Protein AF-A0A955RMW2-F1 (afdb_monomer)

Sequence (219 aa):
SDFTVVAESHKEGVNVAMGDVDADGEDEVLVGMGGNGPQVMAYESYGERMDFNTFAYESDFRGGVRVAAGDLDSTHAGDEIVTIPGRRVWLGRPGIYKYVDVNLSEQHLYAYEGGRVAFDFPISSGTAKYPTPPGDYVIQSKNPLQNYRWEYGPEHPDNYDIKDVPWNMQFNGPYFLHGAFWHNNFGTPMSHGCINISIPNAQHIYEWVGVGDKVFIHY

Structure (mmCIF, N/CA/C/O backbone):
data_AF-A0A955RMW2-F1
#
_entry.id   AF-A0A955RMW2-F1
#
loop_
_atom_site.group_PDB
_atom_site.id
_atom_site.type_symbol
_atom_site.label_atom_id
_atom_site.label_alt_id
_atom_site.label_comp_id
_atom_site.label_asym_id
_atom_site.label_entity_id
_atom_site.label_seq_id
_atom_site.pdbx_PDB_ins_code
_atom_site.Cartn_x
_atom_site.Cartn_y
_atom_site.Car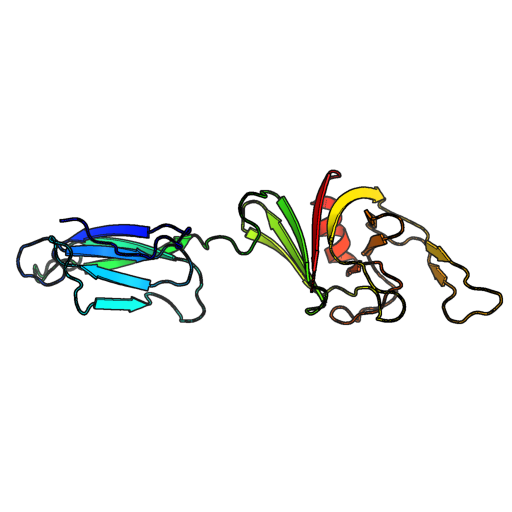tn_z
_atom_site.occupancy
_atom_site.B_iso_or_equiv
_atom_site.auth_seq_id
_atom_site.auth_comp_id
_atom_site.auth_asym_id
_atom_site.auth_atom_id
_atom_site.pdbx_PDB_model_num
ATOM 1 N N . SER A 1 1 ? -12.602 10.667 40.399 1.00 56.47 1 SER A N 1
ATOM 2 C CA . SER A 1 1 ? -11.354 9.930 40.129 1.00 56.47 1 SER A CA 1
ATOM 3 C C . SER A 1 1 ? -11.239 9.799 38.629 1.00 56.47 1 SER A C 1
ATOM 5 O O . SER A 1 1 ? -12.269 9.650 37.986 1.00 56.47 1 SER A O 1
ATOM 7 N N . ASP A 1 2 ? -10.027 9.874 38.090 1.00 64.12 2 ASP A N 1
ATOM 8 C CA . ASP A 1 2 ? -9.780 9.644 36.665 1.00 64.12 2 ASP A CA 1
ATOM 9 C C . ASP A 1 2 ? -9.196 8.235 36.517 1.00 64.12 2 ASP A C 1
ATOM 11 O O . ASP A 1 2 ? -8.338 7.847 37.315 1.00 64.12 2 ASP A O 1
ATOM 15 N N . PHE A 1 3 ? -9.657 7.466 35.529 1.00 73.69 3 PHE A N 1
ATOM 16 C CA . PHE A 1 3 ? -9.104 6.148 35.216 1.00 73.69 3 PHE A CA 1
ATOM 17 C C . PHE A 1 3 ? -8.772 6.040 33.729 1.00 73.69 3 PHE A C 1
ATOM 19 O O . PHE A 1 3 ? -9.422 6.641 32.873 1.00 73.69 3 PHE A O 1
ATOM 26 N N . THR A 1 4 ? -7.724 5.277 33.427 1.00 77.06 4 THR A N 1
ATOM 27 C CA . THR A 1 4 ? -7.193 5.128 32.071 1.00 77.06 4 THR A CA 1
ATOM 28 C C . THR A 1 4 ? -7.512 3.734 31.554 1.00 77.06 4 THR A C 1
ATOM 30 O O . THR A 1 4 ? -6.991 2.746 32.067 1.00 77.06 4 THR A O 1
ATOM 33 N N . VAL A 1 5 ? -8.344 3.656 30.516 1.00 79.62 5 VAL A N 1
ATOM 34 C CA . VAL A 1 5 ? -8.749 2.379 29.901 1.00 79.62 5 VAL A CA 1
ATOM 35 C C . VAL A 1 5 ? -7.723 1.870 28.884 1.00 79.62 5 VAL A C 1
ATOM 37 O O . VAL A 1 5 ? -7.490 0.669 28.774 1.00 79.62 5 VAL A O 1
ATOM 40 N N . VAL A 1 6 ? -7.069 2.778 28.155 1.00 81.25 6 VAL A N 1
ATOM 41 C CA . VAL A 1 6 ? -6.086 2.454 27.111 1.00 81.25 6 VAL A CA 1
ATOM 42 C C . VAL A 1 6 ? -4.806 3.256 27.298 1.00 81.25 6 VAL A C 1
ATOM 44 O O . VAL A 1 6 ? -4.840 4.387 27.775 1.00 81.25 6 VAL A O 1
ATOM 47 N N . ALA A 1 7 ? -3.668 2.686 26.899 1.00 75.75 7 ALA A N 1
ATOM 48 C CA . ALA A 1 7 ? -2.386 3.383 26.960 1.00 75.75 7 ALA A CA 1
ATOM 49 C C . ALA A 1 7 ? -2.420 4.697 26.155 1.00 75.75 7 ALA A C 1
ATOM 51 O O . ALA A 1 7 ? -3.026 4.757 25.088 1.00 75.75 7 ALA A O 1
ATOM 52 N N . GLU A 1 8 ? -1.690 5.726 26.598 1.00 74.62 8 GLU A N 1
ATOM 53 C CA . GLU A 1 8 ? -1.586 7.019 25.886 1.00 74.62 8 GLU A CA 1
ATOM 54 C C . GLU A 1 8 ? -1.038 6.885 24.448 1.00 74.62 8 GLU A C 1
ATOM 56 O O . GLU A 1 8 ? -1.248 7.737 23.572 1.00 74.62 8 GLU A O 1
ATOM 61 N N . SER A 1 9 ? -0.311 5.796 24.190 1.00 72.62 9 SER A N 1
ATOM 62 C CA . SER A 1 9 ? 0.190 5.431 22.870 1.00 72.62 9 SER A CA 1
ATOM 63 C C . SER A 1 9 ? -0.904 4.941 21.918 1.00 72.62 9 SER A C 1
ATOM 65 O O . SER A 1 9 ? -0.675 4.976 20.710 1.00 72.62 9 SER A O 1
ATOM 67 N N . HIS A 1 10 ? -2.083 4.541 22.407 1.00 76.06 10 HIS A N 1
ATOM 68 C CA . HIS A 1 10 ? -3.192 4.062 21.579 1.00 76.06 10 HIS A CA 1
ATOM 69 C C . HIS A 1 10 ? -3.791 5.204 20.752 1.00 76.06 10 HIS A C 1
ATOM 71 O O . HIS A 1 10 ? -4.227 6.219 21.295 1.00 76.06 10 HIS A O 1
ATOM 77 N N . LYS A 1 11 ? -3.797 5.066 19.419 1.00 75.88 11 LYS A N 1
ATOM 78 C CA . LYS A 1 11 ? -4.224 6.134 18.484 1.00 75.88 11 LYS A CA 1
ATOM 79 C C . LYS A 1 11 ? -5.518 5.838 17.738 1.00 75.88 11 LYS A C 1
ATOM 81 O O . LYS A 1 11 ? -6.027 6.701 17.029 1.00 75.88 11 LYS A O 1
ATOM 86 N N . GLU A 1 12 ? -6.054 4.638 17.892 1.00 76.50 12 GLU A N 1
ATOM 87 C CA . GLU A 1 12 ? -7.183 4.148 17.098 1.00 76.50 12 GLU A CA 1
ATOM 88 C C . GLU A 1 12 ? -8.544 4.426 17.760 1.00 76.50 12 GLU A C 1
ATOM 90 O O . GLU A 1 12 ? -9.595 4.154 17.177 1.00 76.50 12 GLU A O 1
ATOM 95 N N . GLY A 1 13 ? -8.514 5.041 18.946 1.00 85.31 13 GLY A N 1
ATOM 96 C CA . GLY A 1 13 ? -9.686 5.425 19.721 1.00 85.31 13 GLY A CA 1
ATOM 97 C C . GLY A 1 13 ? -10.366 4.243 20.408 1.00 85.31 13 GLY A C 1
ATOM 98 O O . GLY A 1 13 ? -9.885 3.109 20.381 1.00 85.31 13 GLY A O 1
ATOM 99 N N . VAL A 1 14 ? -11.500 4.539 21.035 1.00 91.19 14 VAL A N 1
ATOM 100 C CA . VAL A 1 14 ? -12.386 3.564 21.676 1.00 91.19 14 VAL A CA 1
ATOM 101 C C . VAL A 1 14 ? -13.835 3.898 21.341 1.00 91.19 14 VAL A C 1
ATOM 103 O O . VAL A 1 14 ? -14.163 5.040 21.005 1.00 91.19 14 VAL A O 1
ATOM 106 N N . ASN A 1 15 ? -14.704 2.902 21.426 1.00 93.88 15 ASN A N 1
ATOM 107 C CA . ASN A 1 15 ? -16.144 3.087 21.453 1.00 93.88 15 ASN A CA 1
ATOM 108 C C . ASN A 1 15 ? -16.658 2.721 22.847 1.00 93.88 15 ASN A C 1
ATOM 110 O O . ASN A 1 15 ? -16.225 1.719 23.404 1.00 93.88 15 ASN A O 1
ATOM 114 N N . VAL A 1 16 ? -17.536 3.553 23.404 1.00 94.25 16 VAL A N 1
ATOM 115 C CA . VAL A 1 16 ? -18.025 3.416 24.778 1.00 94.25 16 VAL A CA 1
ATOM 116 C C . VAL A 1 16 ? -19.545 3.315 24.765 1.00 94.25 16 VAL A C 1
ATOM 118 O O . VAL A 1 16 ? -20.193 4.038 24.002 1.00 94.25 16 VAL A O 1
ATOM 121 N N . ALA A 1 17 ? -20.081 2.436 25.603 1.00 96.00 17 ALA A N 1
ATOM 122 C CA . ALA A 1 17 ? -21.496 2.325 25.938 1.00 96.00 17 ALA A CA 1
ATOM 123 C C . ALA A 1 17 ? -21.643 2.151 27.456 1.00 96.00 17 ALA A C 1
ATOM 125 O O . ALA A 1 17 ? -20.649 1.899 28.137 1.00 96.00 17 ALA A O 1
ATOM 126 N N . MET A 1 18 ? -22.861 2.312 27.966 1.00 94.69 18 MET A N 1
ATOM 127 C CA . MET A 1 18 ? -23.188 2.048 29.366 1.00 94.69 18 MET A CA 1
ATOM 128 C C . MET A 1 18 ? -24.452 1.199 29.456 1.00 94.69 18 MET A C 1
ATOM 130 O O . MET A 1 18 ? -25.290 1.318 28.55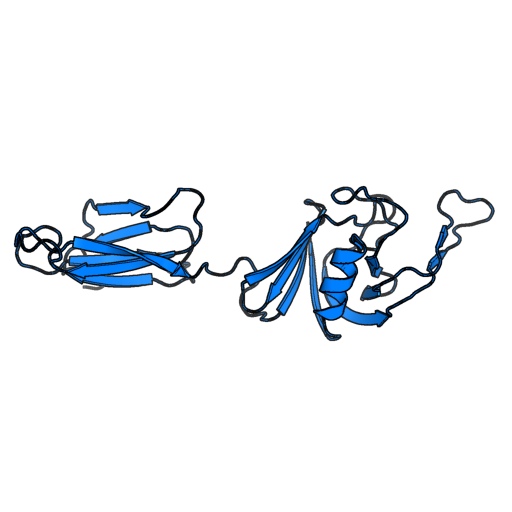7 1.00 94.69 18 MET A O 1
ATOM 134 N N . GLY A 1 19 ? -24.545 0.377 30.497 1.00 93.69 19 GLY A N 1
ATOM 135 C CA . GLY A 1 19 ? -25.715 -0.429 30.850 1.00 93.69 19 GLY A CA 1
ATOM 136 C C . GLY A 1 19 ? -25.397 -1.374 32.008 1.00 93.69 19 GLY A C 1
ATOM 137 O O . GLY A 1 19 ? -24.224 -1.676 32.223 1.00 93.69 19 GLY A O 1
ATOM 138 N N . ASP A 1 20 ? -26.431 -1.809 32.717 1.00 93.56 20 ASP A N 1
ATOM 139 C CA . ASP A 1 20 ? -26.367 -2.712 33.879 1.00 93.56 20 ASP A CA 1
ATOM 140 C C . ASP A 1 20 ? -26.154 -4.159 33.410 1.00 93.56 20 ASP A C 1
ATOM 142 O O . ASP A 1 20 ? -27.106 -4.914 33.231 1.00 93.56 20 ASP A O 1
ATOM 146 N N . VAL A 1 21 ? -24.919 -4.541 33.094 1.00 92.31 21 VAL A N 1
ATOM 147 C CA . VAL A 1 21 ? -24.580 -5.842 32.489 1.00 92.31 21 VAL A CA 1
ATOM 148 C C . VAL A 1 21 ? -24.344 -6.951 33.513 1.00 92.31 21 VAL A C 1
ATOM 150 O O . VAL A 1 21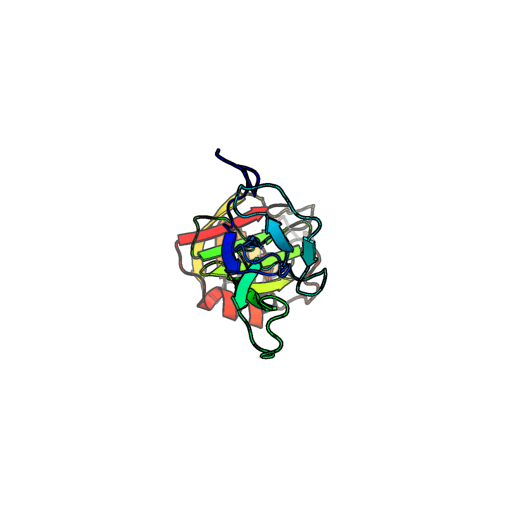 ? -24.217 -8.115 33.113 1.00 92.31 21 VAL A O 1
ATOM 153 N N . ASP A 1 22 ? -24.258 -6.626 34.805 1.00 90.94 22 ASP A N 1
ATOM 154 C CA . ASP A 1 22 ? -24.132 -7.613 35.884 1.00 90.94 22 ASP A CA 1
ATOM 155 C C . ASP A 1 22 ? -25.354 -7.717 36.822 1.00 90.94 22 ASP A C 1
ATOM 157 O O . ASP A 1 22 ? -25.397 -8.619 37.671 1.00 90.94 22 ASP A O 1
ATOM 161 N N . ALA A 1 23 ? -26.393 -6.918 36.555 1.00 90.94 23 ALA A N 1
ATOM 162 C CA . ALA A 1 23 ? -27.696 -6.916 37.217 1.00 90.94 23 ALA A CA 1
ATOM 163 C C . ALA A 1 23 ? -27.654 -6.476 38.688 1.00 90.94 23 ALA A C 1
ATOM 165 O O . ALA A 1 23 ? -28.458 -6.957 39.507 1.00 90.94 23 ALA A O 1
ATOM 166 N N . ASP A 1 24 ? -26.726 -5.588 39.043 1.00 91.19 24 ASP A N 1
ATOM 167 C CA . ASP A 1 24 ? -26.639 -5.001 40.380 1.00 91.19 24 ASP A CA 1
ATOM 168 C C . ASP A 1 24 ? -27.499 -3.728 40.548 1.00 91.19 24 ASP A C 1
ATOM 170 O O . ASP A 1 24 ? -27.798 -3.321 41.682 1.00 91.19 24 ASP A O 1
ATOM 174 N N . GLY A 1 25 ? -28.010 -3.190 39.435 1.00 90.81 25 GLY A N 1
ATOM 175 C CA . GLY A 1 25 ? -28.869 -2.010 39.374 1.00 90.81 25 GLY A CA 1
ATOM 176 C C . GLY A 1 25 ? -28.137 -0.691 39.107 1.00 90.81 25 GLY A C 1
ATOM 177 O O . GLY A 1 25 ? -28.794 0.358 39.126 1.00 90.81 25 GLY A O 1
ATOM 178 N N . GLU A 1 26 ? -26.827 -0.719 38.876 1.00 92.56 26 GLU A N 1
ATOM 179 C CA . GLU A 1 26 ? -26.007 0.403 38.417 1.00 92.56 26 GLU A CA 1
ATOM 180 C C . GLU A 1 26 ? -25.526 0.159 36.968 1.00 92.56 26 GLU A C 1
ATOM 182 O O . GLU A 1 26 ? -25.544 -0.956 36.475 1.00 92.56 26 GLU A O 1
ATOM 187 N N . ASP A 1 27 ? -25.160 1.220 36.236 1.00 93.69 27 ASP A N 1
ATOM 188 C CA . ASP A 1 27 ? -24.663 1.078 34.856 1.00 93.69 27 ASP A CA 1
ATOM 189 C C . ASP A 1 27 ? -23.134 0.864 34.828 1.00 93.69 27 ASP A C 1
ATOM 191 O O . ASP A 1 27 ? -22.368 1.720 35.299 1.00 93.69 27 ASP A O 1
ATOM 195 N N . GLU A 1 28 ? -22.667 -0.158 34.110 1.00 94.50 28 GLU A N 1
ATOM 196 C CA . GLU A 1 28 ? -21.244 -0.381 33.834 1.00 94.50 28 GLU A CA 1
ATOM 197 C C . GLU A 1 28 ? -20.787 0.393 32.599 1.00 94.50 28 GLU A C 1
ATOM 199 O O . GLU A 1 28 ? -21.538 0.660 31.661 1.00 94.50 28 GLU A O 1
ATOM 204 N N . VAL A 1 29 ? -19.491 0.691 32.529 1.00 95.12 29 VAL A N 1
ATOM 205 C CA . VAL A 1 29 ? -18.851 1.267 31.346 1.00 95.12 29 VAL A CA 1
ATOM 206 C C . VAL A 1 29 ? -18.271 0.158 30.473 1.00 95.12 29 VAL A C 1
ATOM 208 O O . VAL A 1 29 ? -17.242 -0.448 30.783 1.00 95.12 29 VAL A O 1
ATOM 211 N N . LEU A 1 30 ? -18.873 -0.037 29.304 1.00 95.81 30 LEU A N 1
ATOM 212 C CA . LEU A 1 30 ? -18.372 -0.938 28.272 1.00 95.81 30 LEU A CA 1
ATOM 213 C C . LEU A 1 30 ? -17.429 -0.205 27.330 1.00 95.81 30 LEU A C 1
ATOM 215 O O . LEU A 1 30 ? -17.758 0.857 26.798 1.00 95.81 30 LEU A O 1
ATOM 219 N N . VAL A 1 31 ? -16.281 -0.812 27.042 1.00 95.06 31 VAL A N 1
ATOM 220 C CA . VAL A 1 31 ? -15.279 -0.251 26.136 1.00 95.06 31 VAL A CA 1
ATOM 221 C C . VAL A 1 31 ? -14.919 -1.245 25.044 1.00 95.06 31 VAL A C 1
ATOM 223 O O . VAL A 1 31 ? -14.284 -2.270 25.286 1.00 95.06 31 VAL A O 1
ATOM 226 N N . GLY A 1 32 ? -15.288 -0.899 23.814 1.00 94.31 32 GLY A N 1
ATOM 227 C CA . GLY A 1 32 ? -14.820 -1.545 22.597 1.00 94.31 32 GLY A CA 1
ATOM 228 C C . GLY A 1 32 ? -13.562 -0.869 22.056 1.00 94.31 32 GLY A C 1
ATOM 229 O O . GLY A 1 32 ? -13.542 0.344 21.819 1.00 94.31 32 GLY A O 1
ATOM 230 N N . MET A 1 33 ? -12.504 -1.645 21.831 1.00 91.19 33 MET A N 1
ATOM 231 C CA . MET A 1 33 ? -11.256 -1.132 21.266 1.00 91.19 33 MET A CA 1
ATOM 232 C C . MET A 1 33 ? -11.449 -0.694 19.812 1.00 91.19 33 MET A C 1
ATOM 234 O O . MET A 1 33 ? -12.026 -1.416 19.000 1.00 91.19 33 MET A O 1
ATOM 238 N N . GLY A 1 34 ? -10.953 0.491 19.453 1.00 85.62 34 GLY A N 1
ATOM 239 C CA . GLY A 1 34 ? -10.746 0.865 18.056 1.00 85.62 34 GLY A CA 1
ATOM 240 C C . GLY A 1 34 ? -9.447 0.241 17.553 1.00 85.62 34 GLY A C 1
ATOM 241 O O . GLY A 1 34 ? -8.423 0.465 18.179 1.00 85.62 34 GLY A O 1
ATOM 242 N N . GLY A 1 35 ? -9.504 -0.519 16.452 1.00 79.12 35 GLY A N 1
ATOM 243 C CA . GLY A 1 35 ? -8.366 -1.227 15.843 1.00 79.12 35 GLY A CA 1
ATOM 244 C C . GLY A 1 35 ? -7.652 -2.221 16.774 1.00 79.12 35 GLY A C 1
ATOM 245 O O . GLY A 1 35 ? -8.168 -2.552 17.835 1.00 79.12 35 GLY A O 1
ATOM 246 N N . ASN A 1 36 ? -6.523 -2.785 16.325 1.00 74.75 36 ASN A N 1
ATOM 247 C CA . ASN A 1 36 ? -5.728 -3.809 17.031 1.00 74.75 36 ASN A CA 1
ATOM 248 C C . ASN A 1 36 ? -6.489 -5.052 17.549 1.00 74.75 36 ASN A C 1
ATOM 250 O O . ASN A 1 36 ? -5.943 -5.838 18.322 1.00 74.75 36 ASN A O 1
ATOM 254 N N . GLY A 1 37 ? -7.706 -5.286 17.061 1.00 83.44 37 GLY A N 1
ATOM 255 C CA . GLY A 1 37 ? -8.519 -6.451 17.382 1.00 83.44 37 GLY A CA 1
ATOM 256 C C . GLY A 1 37 ? -9.840 -6.104 18.078 1.00 83.44 37 GLY A C 1
ATOM 257 O O . GLY A 1 37 ? -10.040 -4.992 18.568 1.00 83.44 37 GLY A O 1
ATOM 258 N N . PRO A 1 38 ? -10.777 -7.061 18.122 1.00 92.88 38 PRO A N 1
ATOM 259 C CA . PRO A 1 38 ? -12.154 -6.815 18.538 1.00 92.88 38 PRO A CA 1
ATOM 260 C C . PRO A 1 38 ? -12.345 -6.951 20.050 1.00 92.88 38 PRO A C 1
ATOM 262 O O . PRO A 1 38 ? -13.245 -7.656 20.504 1.00 92.88 38 PRO A O 1
ATOM 265 N N . GLN A 1 39 ? -11.463 -6.332 20.829 1.00 93.50 39 GLN A N 1
ATOM 266 C CA . GLN A 1 39 ? -11.470 -6.475 22.280 1.00 93.50 39 GLN A CA 1
ATOM 267 C C . GLN A 1 39 ? -12.572 -5.620 22.920 1.00 93.50 39 GLN A C 1
ATOM 269 O O . GLN A 1 39 ? -12.683 -4.427 22.628 1.00 93.50 39 GLN A O 1
ATOM 274 N N . VAL A 1 40 ? -13.342 -6.232 23.816 1.00 95.12 40 VAL A N 1
ATOM 275 C CA . VAL A 1 40 ? -14.349 -5.590 24.666 1.00 95.12 40 VAL A CA 1
ATOM 276 C C . VAL A 1 40 ? -13.958 -5.782 26.127 1.00 95.12 40 VAL A C 1
ATOM 278 O O . VAL A 1 40 ? -13.618 -6.892 26.539 1.00 95.12 40 VAL A O 1
ATOM 281 N N . MET A 1 41 ? -14.008 -4.702 26.898 1.00 94.88 41 MET A N 1
ATOM 282 C CA . MET A 1 41 ? -13.768 -4.686 28.342 1.00 94.88 41 MET A CA 1
ATOM 283 C C . MET A 1 41 ? -14.939 -4.011 29.056 1.00 94.88 41 MET A 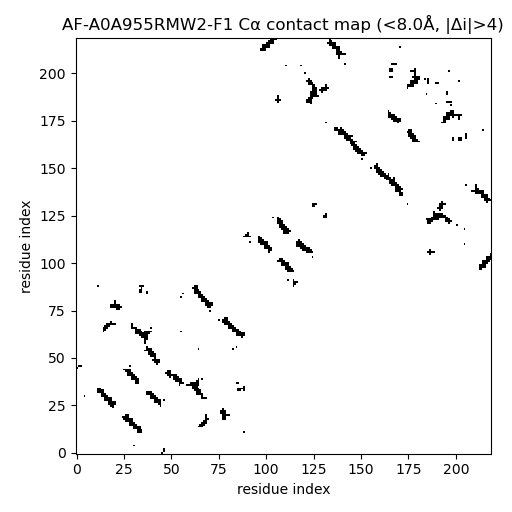C 1
ATOM 285 O O . MET A 1 41 ? -15.563 -3.129 28.466 1.00 94.88 41 MET A O 1
ATOM 289 N N . ALA A 1 42 ? -15.197 -4.388 30.308 1.00 94.69 42 ALA A N 1
ATOM 290 C CA . ALA A 1 42 ? -16.168 -3.714 31.170 1.00 94.69 42 ALA A CA 1
ATOM 291 C C . ALA A 1 42 ? -15.505 -3.171 32.445 1.00 94.69 42 ALA A C 1
ATOM 293 O O . ALA A 1 42 ? -14.479 -3.688 32.912 1.00 94.69 42 ALA A O 1
ATOM 294 N N . TYR A 1 43 ? -16.079 -2.094 32.962 1.00 94.25 43 TYR A N 1
ATOM 295 C CA . TYR A 1 43 ? -15.647 -1.393 34.159 1.00 94.25 43 TYR A CA 1
ATOM 296 C C . TYR A 1 43 ? -16.875 -0.996 34.967 1.00 94.25 43 TYR A C 1
ATOM 298 O O . TYR A 1 43 ? -17.875 -0.591 34.385 1.00 94.25 43 TYR A O 1
ATOM 306 N N . GLU A 1 44 ? -16.736 -1.000 36.283 1.00 92.75 44 GLU A N 1
ATOM 307 C CA . GLU A 1 44 ? -17.701 -0.407 37.201 1.00 92.75 44 GLU A CA 1
ATOM 308 C C . GLU A 1 44 ? -17.922 1.076 36.879 1.00 92.75 44 GLU A C 1
ATOM 310 O O . GLU A 1 44 ? -17.019 1.761 36.369 1.00 92.75 44 GLU A O 1
ATOM 315 N N . SER A 1 45 ? -19.072 1.621 37.277 1.00 87.19 45 SER A N 1
ATOM 316 C CA . SER A 1 45 ? -19.415 3.045 37.108 1.00 87.19 45 SER A CA 1
ATOM 317 C C . SER A 1 45 ? -18.356 4.011 37.677 1.00 87.19 45 SER A C 1
ATOM 319 O O . SER A 1 45 ? -18.151 5.120 37.171 1.00 87.19 45 SER A O 1
ATOM 321 N N . TYR A 1 46 ? -17.618 3.582 38.707 1.00 85.88 46 TYR A N 1
ATOM 322 C CA . TYR A 1 46 ? -16.531 4.329 39.353 1.00 85.88 46 TYR A CA 1
ATOM 323 C C . TYR A 1 46 ? -15.123 4.023 38.801 1.00 85.88 46 TYR A C 1
ATOM 325 O O . TYR A 1 46 ? -14.132 4.574 39.301 1.00 85.88 46 TYR A O 1
ATOM 333 N N . GLY A 1 47 ? -15.023 3.205 37.749 1.00 85.12 47 GLY A N 1
ATOM 334 C CA . GLY A 1 47 ? -13.802 2.959 36.976 1.00 85.12 47 GLY A CA 1
ATOM 335 C C . GLY A 1 47 ? -12.942 1.785 37.444 1.00 85.12 47 GLY A C 1
ATOM 336 O O . GLY A 1 47 ? -11.811 1.635 36.970 1.00 85.12 47 GLY A O 1
ATOM 337 N N . GLU A 1 48 ? -13.433 0.959 38.371 1.00 90.06 48 GLU A N 1
ATOM 338 C CA . GLU A 1 48 ? -12.789 -0.317 38.691 1.00 90.06 48 GLU A CA 1
ATOM 339 C C . GLU A 1 48 ? -12.982 -1.296 37.529 1.00 90.06 48 GLU A C 1
ATOM 341 O O . GLU A 1 48 ? -14.027 -1.335 36.893 1.00 90.06 48 GLU A O 1
ATOM 346 N N . ARG A 1 49 ? -11.940 -2.053 37.185 1.00 89.69 49 ARG A N 1
ATOM 347 C CA . ARG A 1 49 ? -12.003 -2.984 36.058 1.00 89.69 49 ARG A CA 1
ATOM 348 C C . ARG A 1 49 ? -12.677 -4.281 36.493 1.00 89.69 49 ARG A C 1
ATOM 350 O O . ARG A 1 49 ? -12.167 -4.940 37.395 1.00 89.69 49 ARG A O 1
ATOM 357 N N . MET A 1 50 ? -13.713 -4.688 35.769 1.00 92.00 50 MET A N 1
ATOM 358 C CA . MET A 1 50 ? -14.382 -5.971 35.981 1.00 92.00 50 MET A CA 1
ATOM 359 C C . MET A 1 50 ? -13.584 -7.132 35.376 1.00 92.00 50 MET A C 1
ATOM 361 O O . MET A 1 50 ? -12.747 -6.947 34.482 1.00 92.00 50 MET A O 1
ATOM 365 N N . ASP A 1 51 ? -13.905 -8.360 35.786 1.00 91.88 51 ASP A N 1
ATOM 366 C CA . ASP A 1 51 ? -13.407 -9.587 35.145 1.00 91.88 51 ASP A CA 1
ATOM 367 C C . ASP A 1 51 ? -14.175 -9.913 33.847 1.00 91.88 51 ASP A C 1
ATOM 369 O O . ASP A 1 51 ? -14.637 -11.026 33.609 1.00 91.88 51 ASP A O 1
ATOM 373 N N . PHE A 1 52 ? -14.330 -8.903 32.990 1.00 89.62 52 PHE A N 1
ATOM 374 C CA . PHE A 1 52 ? -14.922 -9.025 31.665 1.00 89.62 52 PHE A CA 1
ATOM 375 C C . PHE A 1 52 ? -13.940 -8.482 30.630 1.00 89.62 52 PHE A C 1
ATOM 377 O O . PHE A 1 52 ? -13.698 -7.276 30.515 1.00 89.62 52 PHE A O 1
ATOM 384 N N . ASN A 1 53 ? -13.323 -9.394 29.884 1.00 90.69 53 ASN A N 1
ATOM 385 C CA . ASN A 1 53 ? -12.362 -9.070 28.841 1.00 90.69 53 ASN A CA 1
ATOM 386 C C . ASN A 1 53 ? -12.407 -10.143 27.754 1.00 90.69 53 ASN A C 1
ATOM 388 O O . ASN A 1 53 ? -11.893 -11.246 27.939 1.00 90.69 53 ASN A O 1
ATOM 392 N N . THR A 1 54 ? -13.021 -9.817 26.622 1.00 92.56 54 THR A N 1
ATOM 393 C CA . THR A 1 54 ? -13.273 -10.783 25.551 1.00 92.56 54 THR A CA 1
ATOM 394 C C . THR A 1 54 ? -12.933 -10.219 24.180 1.00 92.56 54 THR A C 1
ATOM 396 O O . THR A 1 54 ? -12.841 -9.007 23.988 1.00 92.56 54 THR A O 1
ATOM 399 N N . PHE A 1 55 ? -12.762 -11.112 23.211 1.00 92.25 55 PHE A N 1
ATOM 400 C CA . PHE A 1 55 ? -12.650 -10.772 21.800 1.00 92.25 55 PHE A CA 1
ATOM 401 C C . PHE A 1 55 ? -13.946 -11.171 21.098 1.00 92.25 55 PHE A C 1
ATOM 403 O O . PHE A 1 55 ? -14.294 -12.347 21.054 1.00 92.25 55 PHE A O 1
ATOM 410 N N . ALA A 1 56 ? -14.665 -10.188 20.553 1.00 92.38 56 ALA A N 1
ATOM 411 C CA . ALA A 1 56 ? -15.997 -10.399 19.984 1.00 92.38 56 ALA A CA 1
ATOM 412 C C . ALA A 1 56 ? -15.992 -11.170 18.649 1.00 92.38 56 ALA A C 1
ATOM 414 O O . ALA A 1 56 ? -17.012 -11.736 18.262 1.00 92.38 56 ALA A O 1
ATOM 415 N N . TYR A 1 57 ? -14.860 -11.181 17.938 1.00 87.81 57 TYR A N 1
ATOM 416 C CA . TYR A 1 57 ? -14.696 -11.842 16.638 1.00 87.81 57 TYR A CA 1
ATOM 417 C C . TYR A 1 57 ? -13.410 -12.671 16.597 1.00 87.81 57 TYR A C 1
ATOM 419 O O . TYR A 1 57 ? -12.622 -12.666 17.544 1.00 87.81 57 TYR A O 1
ATOM 427 N N . GLU A 1 58 ? -13.202 -13.357 15.472 1.00 82.50 58 GLU A N 1
ATOM 428 C CA . GLU A 1 58 ? -12.055 -14.229 15.220 1.00 82.50 58 GLU A CA 1
ATOM 429 C C . GLU A 1 58 ? -10.706 -13.581 15.557 1.00 82.50 58 GLU A C 1
ATOM 431 O O . GLU A 1 58 ? -10.484 -12.384 15.360 1.00 82.50 58 GLU A O 1
ATOM 436 N N . SER A 1 59 ? -9.771 -14.405 16.030 1.00 75.62 59 SER A N 1
ATOM 437 C CA . SER A 1 59 ? -8.452 -13.955 16.501 1.00 75.62 59 SER A CA 1
ATOM 438 C C . SER A 1 59 ? -7.565 -13.330 15.419 1.00 75.62 59 SER A C 1
ATOM 440 O O . SER A 1 59 ? -6.557 -12.700 15.744 1.00 75.62 59 SER A O 1
ATOM 442 N N . ASP A 1 60 ? -7.907 -13.479 14.139 1.00 74.00 60 ASP A N 1
ATOM 443 C CA . ASP A 1 60 ? -7.248 -12.842 12.995 1.00 74.00 60 ASP A CA 1
ATOM 444 C C . ASP A 1 60 ? -7.925 -11.524 12.566 1.00 74.00 60 ASP A C 1
ATOM 446 O O . ASP A 1 60 ? -7.368 -10.768 11.763 1.00 74.00 60 ASP A O 1
ATOM 450 N N . PHE A 1 61 ? -9.074 -11.173 13.150 1.00 75.81 61 PHE A N 1
ATOM 451 C CA . PHE A 1 61 ? -9.707 -9.882 12.938 1.00 75.81 61 PHE A CA 1
ATOM 452 C C . PHE A 1 61 ? -8.864 -8.775 13.590 1.00 75.81 61 PHE A C 1
ATOM 454 O O . PHE A 1 61 ? -8.501 -8.828 14.763 1.00 75.81 61 PHE A O 1
ATOM 461 N N . ARG A 1 62 ? -8.507 -7.757 12.800 1.00 74.12 62 ARG A N 1
ATOM 462 C CA . ARG A 1 62 ? -7.661 -6.619 13.225 1.00 74.12 62 ARG A CA 1
ATOM 463 C C . ARG A 1 62 ? -8.418 -5.293 13.295 1.00 74.12 62 ARG A C 1
ATOM 465 O O . ARG A 1 62 ? -7.836 -4.264 13.617 1.00 74.12 62 ARG A O 1
ATOM 472 N N . GLY A 1 63 ? -9.704 -5.294 12.940 1.00 81.44 63 GLY A N 1
ATOM 473 C CA . GLY A 1 63 ? -10.554 -4.128 13.156 1.00 81.44 63 GLY A CA 1
ATOM 474 C C . GLY A 1 63 ? -10.848 -3.933 14.639 1.00 81.44 63 GLY A C 1
ATOM 475 O O . GLY A 1 63 ? -10.595 -4.823 15.444 1.00 81.44 63 GLY A O 1
ATOM 476 N N . GLY A 1 64 ? -11.400 -2.770 14.978 1.00 89.00 64 GLY A N 1
ATOM 477 C CA . GLY A 1 64 ? -11.947 -2.557 16.315 1.00 89.00 64 GLY A CA 1
ATOM 478 C C . GLY A 1 64 ? -13.318 -3.200 16.493 1.00 89.00 64 GLY A C 1
ATOM 479 O O . GLY A 1 64 ? -13.847 -3.837 15.585 1.00 89.00 64 GLY A O 1
ATOM 480 N N . VAL A 1 65 ? -13.954 -2.935 17.621 1.00 93.12 65 VAL A N 1
ATOM 481 C CA . VAL A 1 65 ? -15.331 -3.332 17.921 1.00 93.12 65 VAL A CA 1
ATOM 482 C C . VAL A 1 65 ? -16.106 -2.121 18.428 1.00 93.12 65 VAL A C 1
ATOM 484 O O . VAL A 1 65 ? -15.562 -1.259 19.119 1.00 93.12 65 VAL A O 1
ATOM 487 N N . ARG A 1 66 ? -17.370 -2.011 18.021 1.00 94.19 66 ARG A N 1
ATOM 488 C CA . ARG A 1 66 ? -18.318 -1.070 18.618 1.00 94.19 66 ARG A CA 1
ATOM 489 C C . ARG A 1 66 ? -19.282 -1.849 19.491 1.00 94.19 66 ARG A C 1
ATOM 491 O O . ARG A 1 66 ? -19.689 -2.944 19.110 1.00 94.19 66 ARG A O 1
ATOM 498 N N . VAL A 1 67 ? -19.623 -1.260 20.620 1.00 95.88 67 VAL A N 1
ATOM 499 C CA . VAL A 1 67 ? -20.414 -1.842 21.693 1.00 95.88 67 VAL A CA 1
ATOM 500 C C . VAL A 1 67 ? -21.667 -1.001 21.922 1.00 95.88 67 VAL A C 1
ATOM 502 O O . VAL A 1 67 ? -21.654 0.219 21.742 1.00 95.88 67 VAL A O 1
ATOM 505 N N . ALA A 1 68 ? -22.747 -1.668 22.294 1.00 96.19 68 ALA A N 1
ATOM 506 C CA . ALA A 1 68 ? -23.962 -1.092 22.851 1.00 96.19 68 ALA A CA 1
ATOM 507 C C . ALA A 1 68 ? -24.475 -2.045 23.938 1.00 96.19 68 ALA A C 1
ATOM 509 O O . ALA A 1 68 ? -24.210 -3.243 23.846 1.00 96.19 68 ALA A O 1
ATOM 510 N N . ALA A 1 69 ? -25.190 -1.518 24.926 1.00 94.62 69 ALA A N 1
ATOM 511 C CA . ALA A 1 69 ? -25.875 -2.304 25.945 1.00 94.62 69 ALA A CA 1
ATOM 512 C C . ALA A 1 69 ? -27.377 -2.013 25.899 1.00 94.62 69 ALA A C 1
ATOM 514 O O . ALA A 1 69 ? -27.780 -0.916 25.488 1.00 94.62 69 ALA A O 1
ATOM 515 N N . GLY A 1 70 ? -28.181 -2.999 26.273 1.00 91.88 70 GLY A N 1
ATOM 516 C CA . GLY A 1 70 ? -29.599 -2.825 26.561 1.00 91.88 70 GLY A CA 1
ATOM 517 C C . GLY A 1 70 ? -30.315 -4.160 26.715 1.00 91.88 70 GLY A C 1
ATOM 518 O O . GLY A 1 70 ? -29.882 -5.155 26.142 1.00 91.88 70 GLY A O 1
ATOM 519 N N . ASP A 1 71 ? -31.431 -4.148 27.435 1.00 90.19 71 ASP A N 1
ATOM 520 C CA . ASP A 1 71 ? -32.351 -5.282 27.543 1.00 90.19 71 ASP A CA 1
ATOM 521 C C . ASP A 1 71 ? -33.003 -5.616 26.183 1.00 90.19 71 ASP A C 1
ATOM 523 O O . ASP A 1 71 ? -33.795 -4.849 25.613 1.00 90.19 71 ASP A O 1
ATOM 527 N N . LEU A 1 72 ? -32.648 -6.778 25.643 1.00 87.94 72 LEU A N 1
ATOM 528 C CA . LEU A 1 72 ? -33.113 -7.332 24.373 1.00 87.94 72 LEU A CA 1
ATOM 529 C C . LEU A 1 72 ? -33.908 -8.624 24.543 1.00 87.94 72 LEU A C 1
ATOM 531 O O . LEU A 1 72 ? -34.572 -9.046 23.585 1.00 87.94 72 LEU A O 1
ATOM 535 N N . ASP A 1 73 ? -33.852 -9.258 25.712 1.00 83.62 73 ASP A N 1
ATOM 536 C CA . ASP A 1 73 ? -34.513 -10.535 25.972 1.00 83.62 73 ASP A CA 1
ATOM 537 C C . ASP A 1 73 ? -35.679 -10.441 26.977 1.00 83.62 73 ASP A C 1
ATOM 539 O O . ASP A 1 73 ? -36.423 -11.413 27.158 1.00 83.62 73 ASP A O 1
ATOM 543 N N . SER A 1 74 ? -35.938 -9.246 27.525 1.00 76.75 74 SER A N 1
ATOM 544 C CA . SER A 1 74 ? -37.004 -8.894 28.476 1.00 76.75 74 SER A CA 1
ATOM 545 C C . SER A 1 74 ? -36.957 -9.653 29.807 1.00 76.75 74 SER A C 1
ATOM 547 O O . SER A 1 74 ? -37.940 -9.652 30.563 1.00 76.75 74 SER A O 1
ATOM 549 N N . THR A 1 75 ? -35.837 -10.308 30.122 1.00 73.75 75 THR A N 1
ATOM 550 C CA . THR A 1 75 ? -35.681 -11.081 31.359 1.00 73.75 75 THR A CA 1
ATOM 551 C C . THR A 1 75 ? -35.424 -10.199 32.583 1.00 73.75 75 THR A C 1
ATOM 553 O O . THR A 1 75 ? -35.606 -10.688 33.701 1.00 73.75 75 THR A O 1
ATOM 556 N N . HIS A 1 76 ? -35.093 -8.910 32.392 1.00 66.00 76 HIS A N 1
ATOM 557 C CA . HIS A 1 76 ? -34.683 -7.968 33.449 1.00 66.00 76 HIS A CA 1
ATOM 558 C C . HIS A 1 76 ? -33.522 -8.509 34.312 1.00 66.00 76 HIS A C 1
ATOM 560 O O . HIS A 1 76 ? -33.440 -8.202 35.501 1.00 66.00 76 HIS A O 1
ATOM 566 N N . ALA A 1 77 ? -32.662 -9.359 33.740 1.00 76.75 77 ALA A N 1
ATOM 567 C CA . ALA A 1 77 ? -31.529 -9.991 34.419 1.00 76.75 77 ALA A CA 1
ATOM 568 C C . ALA A 1 77 ? -30.186 -9.324 34.062 1.00 76.75 77 ALA A C 1
ATOM 570 O O . ALA A 1 77 ? -29.155 -9.994 34.089 1.00 76.75 77 ALA A O 1
ATOM 571 N N . GL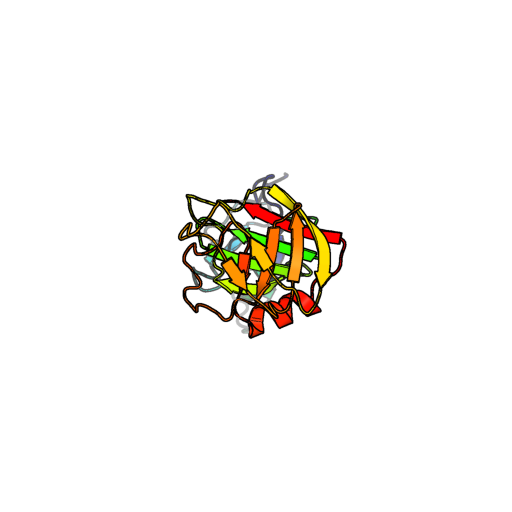Y A 1 78 ? -30.232 -8.030 33.733 1.00 83.81 78 GLY A N 1
ATOM 572 C CA . GLY A 1 78 ? -29.129 -7.237 33.193 1.00 83.81 78 GLY A CA 1
ATOM 573 C C . GLY A 1 78 ? -29.305 -6.933 31.699 1.00 83.81 78 GLY A C 1
ATOM 574 O O . GLY A 1 78 ? -30.111 -7.560 31.015 1.00 83.81 78 GLY A O 1
ATOM 575 N N . ASP A 1 79 ? -28.568 -5.944 31.210 1.00 90.50 79 ASP A N 1
ATOM 576 C CA . ASP A 1 79 ? -28.497 -5.513 29.821 1.00 90.50 79 ASP A CA 1
ATOM 577 C C . ASP A 1 79 ? -27.565 -6.426 29.002 1.00 90.50 79 ASP A C 1
ATOM 579 O O . ASP A 1 79 ? -26.443 -6.750 29.406 1.00 90.50 79 ASP A O 1
ATOM 583 N N . GLU A 1 80 ? -27.962 -6.782 27.775 1.00 91.88 80 GLU A N 1
ATOM 584 C CA . GLU A 1 80 ? -27.085 -7.525 26.871 1.00 91.88 80 GLU A CA 1
ATOM 585 C C . GLU A 1 80 ? -26.093 -6.623 26.137 1.00 91.88 80 GLU A C 1
ATOM 587 O O . GLU A 1 80 ? -26.427 -5.566 25.597 1.00 91.88 80 GLU A O 1
ATOM 592 N N . ILE A 1 81 ? -24.866 -7.124 25.977 1.00 93.81 81 ILE A N 1
ATOM 593 C CA . ILE A 1 81 ? -23.840 -6.469 25.166 1.00 93.81 81 ILE A CA 1
ATOM 594 C C . ILE A 1 81 ? -24.007 -6.849 23.693 1.00 93.81 81 ILE A C 1
ATOM 596 O O . ILE A 1 81 ? -23.738 -7.979 23.274 1.00 93.81 81 ILE A O 1
ATOM 600 N N . VAL A 1 82 ? -24.345 -5.866 22.864 1.00 94.44 82 VAL A N 1
ATOM 601 C CA . VAL A 1 82 ? -24.348 -5.990 21.404 1.00 94.44 82 VAL A CA 1
ATOM 602 C C . VAL A 1 82 ? -23.030 -5.485 20.843 1.00 94.44 82 VAL A C 1
ATOM 604 O O . VAL A 1 82 ? -22.604 -4.361 21.111 1.00 94.44 82 VAL A O 1
ATOM 607 N N . THR A 1 83 ? -22.406 -6.291 19.984 1.00 94.56 83 THR A N 1
ATOM 608 C CA . THR A 1 83 ? -21.186 -5.899 19.278 1.00 94.56 83 THR A CA 1
ATOM 609 C C . THR A 1 83 ? -21.417 -5.812 17.776 1.00 94.56 83 THR 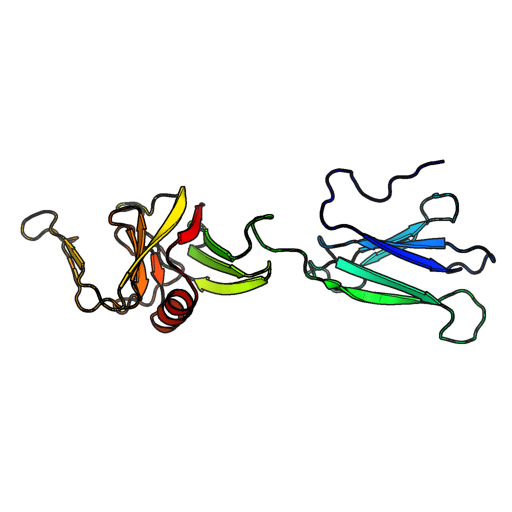A C 1
ATOM 611 O O . THR A 1 83 ? -22.048 -6.680 17.169 1.00 94.56 83 THR A O 1
ATOM 614 N N . ILE A 1 84 ? -20.856 -4.779 17.149 1.00 91.38 84 ILE A N 1
ATOM 615 C CA . ILE A 1 84 ? -20.688 -4.729 15.692 1.00 91.38 84 ILE A CA 1
ATOM 616 C C . ILE A 1 84 ? -19.212 -4.506 15.345 1.00 91.38 84 ILE A C 1
ATOM 618 O O . ILE A 1 84 ? -18.508 -3.783 16.064 1.00 91.38 84 ILE A O 1
ATOM 622 N N . PRO A 1 85 ? -18.716 -5.081 14.234 1.00 87.00 85 PRO A N 1
ATOM 623 C CA . PRO A 1 85 ? -17.336 -4.887 13.827 1.00 87.00 85 PRO A CA 1
ATOM 624 C C . PRO A 1 85 ? -17.071 -3.401 13.590 1.00 87.00 85 PRO A C 1
ATOM 626 O O . PRO A 1 85 ? -17.721 -2.729 12.785 1.00 87.00 85 PRO A O 1
ATOM 629 N N . GLY A 1 86 ? -16.098 -2.879 14.327 1.00 78.94 86 GLY A N 1
ATOM 630 C CA . GLY A 1 86 ? -15.591 -1.532 14.169 1.00 78.94 86 GLY A CA 1
ATOM 631 C C . GLY A 1 86 ? -14.823 -1.390 12.860 1.00 78.94 86 GLY A C 1
ATOM 632 O O . GLY A 1 86 ? -14.382 -2.356 12.233 1.00 78.94 86 GLY A O 1
ATOM 633 N N . ARG A 1 87 ? -14.655 -0.138 12.423 1.00 63.22 87 ARG A N 1
ATOM 634 C CA . ARG A 1 87 ? -13.913 0.178 11.199 1.00 63.22 87 ARG A CA 1
ATOM 635 C C . ARG A 1 87 ? -12.514 -0.444 11.301 1.00 63.22 87 ARG A C 1
ATOM 637 O O . ARG A 1 87 ? -11.835 -0.235 12.299 1.00 63.22 87 ARG A O 1
ATOM 644 N N . ARG A 1 88 ? -12.073 -1.170 10.265 1.00 57.12 88 ARG A N 1
ATOM 645 C CA . ARG A 1 88 ? -10.652 -1.509 10.082 1.00 57.12 88 ARG A CA 1
ATOM 646 C C . ARG A 1 88 ? -9.849 -0.207 10.139 1.00 57.12 88 ARG A C 1
ATOM 648 O O . ARG A 1 88 ? -10.045 0.659 9.283 1.00 57.12 88 ARG A O 1
ATOM 655 N N . VAL A 1 89 ? -9.032 -0.037 11.173 1.00 50.81 89 VAL A N 1
ATOM 656 C CA . VAL A 1 89 ? -8.215 1.163 11.357 1.00 50.81 89 VAL A CA 1
ATOM 657 C C . VAL A 1 89 ? -6.892 0.903 10.636 1.00 50.81 89 VAL A C 1
ATOM 659 O O . VAL A 1 89 ? -6.130 0.031 11.018 1.00 50.81 89 VAL A O 1
ATOM 662 N N . TRP A 1 90 ? -6.761 1.557 9.479 1.00 47.19 90 TRP A N 1
ATOM 663 C CA . TRP A 1 90 ? -5.576 1.788 8.648 1.00 47.19 90 TRP A CA 1
ATOM 664 C C . TRP A 1 90 ? -4.417 0.787 8.769 1.00 47.19 90 TRP A C 1
ATOM 666 O O . TRP A 1 90 ? -3.467 1.001 9.514 1.00 47.19 90 TRP A O 1
ATOM 676 N N . LEU A 1 91 ? -4.401 -0.208 7.880 1.00 49.06 91 LEU A N 1
ATOM 677 C CA . LEU A 1 91 ? -3.117 -0.640 7.328 1.00 49.06 91 LEU A CA 1
ATOM 678 C C . LEU A 1 91 ? -2.532 0.593 6.615 1.00 49.06 91 LEU A C 1
ATOM 680 O O . LEU A 1 91 ? -3.227 1.177 5.779 1.00 49.06 91 LEU A O 1
ATOM 684 N N . GLY A 1 92 ? -1.338 1.059 7.001 1.00 60.84 92 GLY A N 1
ATOM 685 C CA . GLY A 1 92 ? -0.659 2.135 6.281 1.00 60.84 92 GLY A CA 1
ATOM 686 C C . GLY A 1 92 ? -0.015 3.271 7.084 1.00 60.84 92 GLY A C 1
ATOM 687 O O . GLY A 1 92 ? 0.188 3.177 8.289 1.00 60.84 92 GLY A O 1
ATOM 688 N N . ARG A 1 93 ? 0.323 4.364 6.382 1.00 71.50 93 ARG A N 1
ATOM 689 C CA . ARG A 1 93 ? 0.999 5.569 6.891 1.00 71.50 93 ARG A CA 1
ATOM 690 C C . ARG A 1 93 ? -0.034 6.640 7.273 1.00 71.50 93 ARG A C 1
ATOM 692 O O . ARG A 1 93 ? -0.627 7.253 6.378 1.00 71.50 93 ARG A O 1
ATOM 699 N N . PRO A 1 94 ? -0.261 6.898 8.576 1.00 63.34 94 PRO A N 1
ATOM 700 C CA . PRO A 1 94 ? -1.203 7.919 9.022 1.00 63.34 94 PRO A CA 1
ATOM 701 C C . PRO A 1 94 ? -0.837 9.295 8.454 1.00 63.34 94 PRO A C 1
ATOM 703 O O . PRO A 1 94 ? 0.324 9.697 8.479 1.00 63.34 94 PRO A O 1
ATOM 706 N N . GLY A 1 95 ? -1.829 10.027 7.943 1.00 70.38 95 GLY A N 1
ATOM 707 C CA . GLY A 1 95 ? -1.633 11.372 7.389 1.00 70.38 95 GLY A CA 1
ATOM 708 C C . GLY A 1 95 ? -1.367 11.431 5.882 1.00 70.38 95 GLY A C 1
ATOM 709 O O . GLY A 1 95 ? -1.282 12.530 5.338 1.00 70.38 95 GLY A O 1
ATOM 710 N N . ILE A 1 96 ? -1.304 10.290 5.186 1.00 80.62 96 ILE A N 1
ATOM 711 C CA . ILE A 1 96 ? -1.222 10.249 3.721 1.00 80.62 96 ILE A CA 1
ATOM 712 C C . ILE A 1 96 ? -2.483 9.591 3.171 1.00 80.62 96 ILE A C 1
ATOM 714 O O . ILE A 1 96 ? -2.748 8.417 3.413 1.00 80.62 96 ILE A O 1
ATOM 718 N N . TYR A 1 97 ? -3.284 10.368 2.438 1.00 83.19 97 TYR A N 1
ATOM 719 C CA . TYR A 1 97 ? -4.567 9.892 1.922 1.00 83.19 97 TYR A CA 1
ATOM 720 C C . TYR A 1 97 ? -4.403 8.840 0.823 1.00 83.19 97 TYR A C 1
ATOM 722 O O . TYR A 1 97 ? -5.180 7.892 0.787 1.00 83.19 97 TYR A O 1
ATOM 730 N N . LYS A 1 98 ? -3.410 9.009 -0.058 1.00 91.88 98 LYS A N 1
ATOM 731 C CA . LYS A 1 98 ? -3.203 8.177 -1.243 1.00 91.88 98 LYS A CA 1
ATOM 732 C C . LYS A 1 98 ? -1.717 7.954 -1.509 1.00 91.88 98 LYS A C 1
ATOM 734 O O . LYS A 1 98 ? -0.979 8.934 -1.616 1.00 91.88 98 LYS A O 1
ATOM 739 N N . TYR A 1 99 ? -1.276 6.700 -1.581 1.00 95.81 99 TYR A N 1
ATOM 740 C CA . TYR A 1 99 ? 0.125 6.361 -1.854 1.00 95.81 99 TYR A CA 1
ATOM 741 C C . TYR A 1 99 ? 0.319 4.893 -2.250 1.00 95.81 99 TYR A C 1
ATOM 743 O O . TYR A 1 99 ? -0.547 4.048 -2.025 1.00 95.81 99 TYR A O 1
ATOM 751 N N . VAL A 1 100 ? 1.488 4.603 -2.813 1.00 98.00 100 VAL A N 1
ATOM 752 C CA . VAL A 1 100 ? 1.996 3.260 -3.103 1.00 98.00 100 VAL A CA 1
ATOM 753 C C . VAL A 1 100 ? 3.066 2.903 -2.077 1.00 98.00 100 VAL A C 1
ATOM 755 O O . VAL A 1 100 ? 3.898 3.739 -1.731 1.00 98.00 100 VAL A O 1
ATOM 758 N N . ASP A 1 101 ? 3.049 1.671 -1.600 1.00 96.69 101 ASP A N 1
ATOM 759 C CA . ASP A 1 101 ? 3.982 1.113 -0.631 1.00 96.69 101 ASP A CA 1
ATOM 760 C C . ASP A 1 101 ? 4.542 -0.196 -1.190 1.00 96.69 101 ASP A C 1
ATOM 762 O O . ASP A 1 101 ? 3.793 -1.069 -1.631 1.00 96.69 101 ASP A O 1
ATOM 766 N N . VAL A 1 102 ? 5.863 -0.289 -1.268 1.00 97.94 102 VAL A N 1
ATOM 767 C CA . VAL A 1 102 ? 6.580 -1.405 -1.877 1.00 97.94 102 VAL A CA 1
ATOM 768 C C . VAL A 1 102 ? 7.517 -1.994 -0.842 1.00 97.94 102 VAL A C 1
ATOM 770 O O . VAL A 1 102 ? 8.489 -1.351 -0.433 1.00 97.94 102 VAL A O 1
ATOM 773 N N . ASN A 1 103 ? 7.258 -3.249 -0.494 1.00 95.75 103 ASN A N 1
ATOM 774 C CA . ASN A 1 103 ? 8.105 -4.035 0.380 1.00 95.75 103 ASN A CA 1
ATOM 775 C C . ASN A 1 103 ? 9.015 -4.940 -0.467 1.00 95.75 103 ASN A C 1
ATOM 777 O O . ASN A 1 103 ? 8.563 -5.865 -1.148 1.00 95.75 103 ASN A O 1
ATOM 781 N N . LEU A 1 104 ? 10.317 -4.659 -0.430 1.00 95.62 104 LEU A N 1
ATOM 782 C CA . LEU A 1 104 ? 11.349 -5.381 -1.167 1.00 95.62 104 LEU A CA 1
ATOM 783 C C . LEU A 1 104 ? 11.673 -6.746 -0.546 1.00 95.62 104 LEU A C 1
ATOM 785 O O . LEU A 1 104 ? 12.091 -7.644 -1.274 1.00 95.62 104 LEU A O 1
ATOM 789 N N . SER A 1 105 ? 11.471 -6.939 0.758 1.00 93.00 105 SER A N 1
ATOM 790 C CA . SER A 1 105 ? 11.659 -8.252 1.392 1.00 93.00 105 SER A CA 1
ATOM 791 C C . SER A 1 105 ? 10.531 -9.210 1.023 1.00 93.00 105 SER A C 1
ATOM 793 O O . SER A 1 105 ? 10.778 -10.375 0.721 1.00 93.00 105 SER A O 1
ATOM 795 N N . GLU A 1 106 ? 9.298 -8.704 0.996 1.00 92.94 106 GLU A N 1
ATOM 796 C CA . GLU A 1 106 ? 8.099 -9.472 0.636 1.00 92.94 106 GLU A CA 1
ATOM 797 C C . GLU A 1 106 ? 7.883 -9.570 -0.879 1.00 92.94 106 GLU A C 1
ATOM 799 O O . GLU A 1 106 ? 7.063 -10.367 -1.330 1.00 92.94 106 GLU A O 1
ATOM 804 N N . GLN A 1 107 ? 8.609 -8.770 -1.670 1.00 98.38 107 GLN A N 1
ATOM 805 C CA . GLN A 1 107 ? 8.386 -8.615 -3.110 1.00 98.38 107 GLN A CA 1
ATOM 806 C C . GLN A 1 107 ? 6.922 -8.293 -3.417 1.00 98.38 107 GLN A C 1
ATOM 808 O O . GLN A 1 107 ? 6.277 -8.922 -4.262 1.00 98.38 107 GLN A O 1
ATOM 813 N N . HIS A 1 108 ? 6.397 -7.294 -2.713 1.00 97.75 108 HIS A N 1
ATOM 814 C CA . HIS A 1 108 ? 4.975 -7.006 -2.704 1.00 97.75 108 HIS A CA 1
ATOM 815 C C . HIS A 1 108 ? 4.681 -5.510 -2.774 1.00 97.75 108 HIS A C 1
ATOM 817 O O . HIS A 1 108 ? 5.450 -4.688 -2.269 1.00 97.75 108 HIS A O 1
ATOM 823 N N . LEU A 1 109 ? 3.570 -5.162 -3.419 1.00 97.81 109 LEU A N 1
ATOM 824 C CA . LEU A 1 109 ? 3.077 -3.796 -3.518 1.00 97.81 109 LEU A CA 1
ATOM 825 C C . LEU A 1 109 ? 1.694 -3.706 -2.884 1.00 97.81 109 LEU A C 1
ATOM 827 O O . LEU A 1 109 ? 0.778 -4.439 -3.257 1.00 97.81 109 LEU A O 1
ATOM 831 N N . TYR A 1 110 ? 1.539 -2.729 -1.996 1.00 95.25 110 TYR A N 1
ATOM 832 C CA . TYR A 1 110 ? 0.260 -2.294 -1.458 1.00 95.25 110 TYR A CA 1
ATOM 833 C C . TYR A 1 110 ? -0.000 -0.844 -1.874 1.00 95.25 110 TYR A C 1
ATOM 835 O O . TYR A 1 110 ? 0.818 0.044 -1.652 1.00 95.25 110 TYR A O 1
ATOM 843 N N . ALA A 1 111 ? -1.154 -0.573 -2.469 1.00 94.12 111 ALA A N 1
ATOM 844 C CA . ALA A 1 111 ? -1.603 0.781 -2.768 1.00 94.12 111 ALA A CA 1
ATOM 845 C C . ALA A 1 111 ? -2.732 1.155 -1.814 1.00 94.12 111 ALA A C 1
ATOM 847 O O . ALA A 1 111 ? -3.685 0.394 -1.659 1.00 94.12 111 ALA A O 1
ATOM 848 N N . TYR A 1 112 ? -2.648 2.328 -1.196 1.00 88.62 112 TYR A N 1
ATOM 849 C CA . TYR A 1 112 ? -3.592 2.783 -0.182 1.00 88.62 112 TYR A CA 1
ATOM 850 C C . TYR A 1 112 ? -4.364 4.015 -0.653 1.00 88.62 112 TYR A C 1
ATOM 852 O O . TYR A 1 112 ? -3.761 4.962 -1.154 1.00 88.62 112 TYR A O 1
ATOM 860 N N . GLU A 1 113 ? -5.682 4.032 -0.433 1.00 85.94 113 GLU A N 1
ATOM 861 C CA . GLU A 1 113 ? -6.546 5.215 -0.568 1.00 85.94 113 GLU A CA 1
ATOM 862 C C . GLU A 1 113 ? -7.493 5.319 0.627 1.00 85.94 113 GLU A C 1
ATOM 864 O O . GLU A 1 113 ? -8.213 4.369 0.948 1.00 85.94 113 GLU A O 1
ATOM 869 N N . GLY A 1 114 ? -7.504 6.454 1.327 1.00 77.81 114 GLY A N 1
ATOM 870 C CA . GLY A 1 114 ? -8.393 6.651 2.475 1.00 77.81 114 GLY A CA 1
ATOM 871 C C . GLY A 1 114 ? -8.251 5.567 3.556 1.00 77.81 114 GLY A C 1
ATOM 872 O O . GLY A 1 114 ? -9.200 5.325 4.313 1.00 77.81 114 GLY A O 1
ATOM 873 N N . GLY A 1 115 ? -7.084 4.912 3.605 1.00 69.88 115 GLY A N 1
ATOM 874 C CA . GLY A 1 115 ? -6.712 3.930 4.626 1.00 69.88 115 GLY A CA 1
ATOM 875 C C . GLY A 1 115 ? -7.155 2.534 4.386 1.00 69.88 115 GLY A C 1
ATOM 876 O O . GLY A 1 115 ? -7.200 1.712 5.300 1.00 69.88 115 GLY A O 1
ATOM 877 N N . ARG A 1 116 ? -7.539 2.302 3.148 1.00 72.81 116 ARG A N 1
ATOM 878 C CA . ARG A 1 116 ? -7.931 1.018 2.641 1.00 72.81 116 ARG A CA 1
ATOM 879 C C . ARG A 1 116 ? -6.929 0.655 1.572 1.00 72.81 116 ARG A C 1
ATOM 881 O O . ARG A 1 116 ? -6.493 1.514 0.809 1.00 72.81 116 ARG A O 1
ATOM 888 N N . VAL A 1 117 ? -6.591 -0.621 1.538 1.00 81.88 117 VAL A N 1
ATOM 889 C CA . VAL A 1 117 ? -5.834 -1.199 0.440 1.00 81.88 117 VAL A CA 1
ATOM 890 C C . VAL A 1 117 ? -6.725 -1.131 -0.803 1.00 81.88 117 VAL A C 1
ATOM 892 O O . VAL A 1 117 ? -7.796 -1.737 -0.831 1.00 81.88 117 VAL A O 1
ATOM 895 N N . ALA A 1 118 ? -6.318 -0.327 -1.781 1.00 88.00 118 ALA A N 1
ATOM 896 C CA . ALA A 1 118 ? -6.921 -0.241 -3.105 1.00 88.00 118 ALA A CA 1
ATOM 897 C C . ALA A 1 118 ? -6.381 -1.350 -4.017 1.00 88.00 118 ALA A C 1
ATOM 899 O O . ALA A 1 118 ? -7.150 -1.966 -4.752 1.00 88.00 118 ALA A O 1
ATOM 900 N N . PHE A 1 119 ? -5.077 -1.636 -3.921 1.00 90.75 119 PHE A N 1
ATOM 901 C CA . PHE A 1 119 ? -4.428 -2.735 -4.632 1.00 90.75 119 PHE A CA 1
ATOM 902 C C . PHE A 1 119 ? -3.418 -3.459 -3.754 1.00 90.75 119 PHE A C 1
ATOM 904 O O . PHE A 1 119 ? -2.778 -2.851 -2.899 1.00 90.75 119 PHE A O 1
ATOM 911 N N . ASP A 1 120 ? -3.281 -4.749 -4.020 1.00 93.31 120 ASP A N 1
ATOM 912 C CA . ASP A 1 120 ? -2.448 -5.707 -3.308 1.00 93.31 120 ASP A CA 1
ATOM 913 C C . ASP A 1 120 ? -2.018 -6.749 -4.342 1.00 93.31 120 ASP A C 1
ATOM 915 O O . ASP A 1 120 ? -2.877 -7.397 -4.953 1.00 93.31 120 ASP A O 1
ATOM 919 N N . PHE A 1 121 ? -0.721 -6.815 -4.641 1.00 94.56 121 PHE A N 1
ATOM 920 C CA . PHE A 1 121 ? -0.192 -7.833 -5.542 1.00 94.56 121 PHE A CA 1
ATOM 921 C C . PHE A 1 121 ? 1.330 -8.008 -5.441 1.00 94.56 121 PHE A C 1
ATOM 923 O O . PHE A 1 121 ? 2.062 -7.063 -5.119 1.00 94.56 121 PHE A O 1
ATOM 930 N N . PRO A 1 122 ? 1.841 -9.198 -5.818 1.00 97.44 122 PRO A N 1
ATOM 931 C CA . PRO A 1 122 ? 3.273 -9.444 -5.907 1.00 97.44 122 PRO A CA 1
ATOM 932 C C . PRO A 1 122 ? 3.926 -8.640 -7.035 1.00 97.44 122 PRO A C 1
ATOM 934 O O . PRO A 1 122 ? 3.332 -8.400 -8.092 1.00 97.44 122 PRO A O 1
ATOM 937 N N . ILE A 1 123 ? 5.190 -8.285 -6.820 1.00 98.69 123 ILE A N 1
ATOM 938 C CA . ILE A 1 123 ? 6.057 -7.584 -7.772 1.00 98.69 123 ILE A CA 1
ATOM 939 C C . ILE A 1 123 ? 7.383 -8.328 -7.947 1.00 98.69 123 ILE A C 1
ATOM 941 O O . ILE A 1 123 ? 7.681 -9.272 -7.222 1.00 98.69 123 ILE A O 1
ATOM 945 N N . SER A 1 124 ? 8.195 -7.912 -8.915 1.00 98.69 124 SER A N 1
ATOM 946 C CA . SER A 1 124 ? 9.605 -8.311 -8.993 1.00 98.69 124 SER A CA 1
ATOM 947 C C . SER A 1 124 ? 10.485 -7.071 -9.051 1.00 98.69 124 SER A C 1
ATOM 949 O O . SER A 1 124 ? 10.484 -6.351 -10.050 1.00 98.69 124 SER A O 1
ATOM 951 N N . SER A 1 125 ? 11.240 -6.814 -7.988 1.00 98.50 125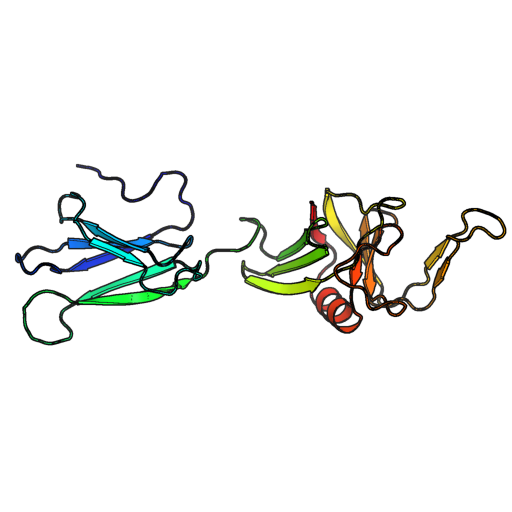 SER A N 1
ATOM 952 C CA . SER A 1 125 ? 12.170 -5.687 -7.916 1.00 98.50 125 SER A CA 1
ATOM 953 C C . SER A 1 125 ? 13.523 -6.014 -8.560 1.00 98.50 125 SER A C 1
ATOM 955 O O . SER A 1 125 ? 13.735 -7.087 -9.139 1.00 98.50 125 SER A O 1
ATOM 957 N N . GLY A 1 126 ? 14.460 -5.077 -8.428 1.00 97.81 126 GLY A N 1
ATOM 958 C CA . GLY A 1 126 ? 15.855 -5.235 -8.807 1.00 97.81 126 GLY A CA 1
ATOM 959 C C . GLY A 1 126 ? 16.541 -6.379 -8.073 1.00 97.81 126 GLY A C 1
ATOM 960 O O . GLY A 1 126 ? 16.336 -6.565 -6.873 1.00 97.81 126 GLY A O 1
ATOM 961 N N . THR A 1 127 ? 17.356 -7.141 -8.798 1.00 97.25 127 THR A N 1
ATOM 962 C CA . THR A 1 127 ? 18.201 -8.199 -8.220 1.00 97.25 127 THR A CA 1
ATOM 963 C C . THR A 1 127 ? 19.289 -7.619 -7.310 1.00 97.25 127 THR A C 1
ATOM 965 O O . THR A 1 127 ? 19.592 -6.433 -7.366 1.00 97.25 127 THR A O 1
ATOM 968 N N . ALA A 1 128 ? 19.972 -8.461 -6.529 1.00 95.56 128 ALA A N 1
ATOM 969 C CA . ALA A 1 128 ? 21.102 -8.017 -5.702 1.00 95.56 128 ALA A CA 1
ATOM 970 C C . ALA A 1 128 ? 22.231 -7.337 -6.509 1.00 95.56 128 ALA A C 1
ATOM 972 O O . ALA A 1 128 ? 22.928 -6.471 -5.987 1.00 95.56 128 ALA A O 1
ATOM 973 N N . LYS A 1 129 ? 22.404 -7.710 -7.786 1.00 94.94 129 LYS A N 1
ATOM 974 C CA . LYS A 1 129 ? 23.381 -7.090 -8.694 1.00 94.94 129 LYS A CA 1
ATOM 975 C C . LYS A 1 129 ? 22.943 -5.697 -9.160 1.00 94.94 129 LYS A C 1
ATOM 977 O O . LYS A 1 129 ? 23.788 -4.840 -9.402 1.00 94.94 129 LYS A O 1
ATOM 982 N N . TYR A 1 130 ? 21.635 -5.477 -9.265 1.00 94.50 130 TYR A N 1
ATOM 983 C CA . TYR A 1 130 ? 21.019 -4.252 -9.770 1.00 94.50 130 TYR A CA 1
ATOM 984 C C . TYR A 1 130 ? 19.841 -3.850 -8.866 1.00 94.50 130 TYR A C 1
ATOM 986 O O . TYR A 1 130 ? 18.682 -3.985 -9.267 1.00 94.50 130 TYR A O 1
ATOM 994 N N . PRO A 1 131 ? 20.117 -3.433 -7.618 1.00 97.06 131 PRO A N 1
ATOM 995 C CA . PRO A 1 131 ? 19.089 -3.312 -6.593 1.00 97.06 131 PRO A CA 1
ATOM 996 C C . PRO A 1 131 ? 18.137 -2.147 -6.863 1.00 97.06 131 PRO A C 1
ATOM 998 O O . PRO A 1 131 ? 18.541 -1.088 -7.346 1.00 97.06 131 PRO A O 1
ATOM 1001 N N . THR A 1 132 ? 16.873 -2.317 -6.474 1.00 98.38 132 THR A N 1
ATOM 1002 C CA . THR A 1 132 ? 15.937 -1.192 -6.359 1.00 98.38 132 THR A CA 1
ATOM 1003 C C . THR A 1 132 ? 16.285 -0.388 -5.103 1.00 98.38 132 THR A C 1
ATOM 1005 O O . THR A 1 132 ? 16.324 -0.968 -4.015 1.00 98.38 132 THR A O 1
ATOM 1008 N N . PRO A 1 133 ? 16.552 0.925 -5.205 1.00 97.75 133 PRO A N 1
ATOM 1009 C CA . PRO A 1 133 ? 16.892 1.726 -4.036 1.00 97.75 133 PRO A CA 1
ATOM 1010 C C . PRO A 1 133 ? 15.651 1.964 -3.151 1.00 97.75 133 PRO A C 1
ATOM 1012 O O . PRO A 1 133 ? 14.621 2.399 -3.675 1.00 97.75 133 PRO A O 1
ATOM 1015 N N . PRO A 1 134 ? 15.725 1.717 -1.827 1.00 97.75 134 PRO A N 1
ATOM 1016 C CA . PRO A 1 134 ? 14.674 2.125 -0.902 1.00 97.75 134 PRO A CA 1
ATOM 1017 C C . PRO A 1 134 ? 14.649 3.651 -0.746 1.00 97.75 134 PRO A C 1
ATOM 1019 O O . PRO A 1 134 ? 15.672 4.326 -0.899 1.00 97.75 134 PRO A O 1
ATOM 1022 N N . GLY A 1 135 ? 13.486 4.191 -0.400 1.00 96.12 135 GLY A N 1
ATOM 1023 C CA . GLY A 1 135 ? 13.302 5.615 -0.163 1.00 96.12 135 GLY A CA 1
ATOM 1024 C C . GLY A 1 135 ? 11.860 6.087 -0.311 1.00 96.12 135 GLY A C 1
ATOM 1025 O O . GLY A 1 135 ? 10.951 5.329 -0.655 1.00 96.12 135 GLY A O 1
ATOM 1026 N N . ASP A 1 136 ? 11.694 7.386 -0.076 1.00 97.06 136 ASP A N 1
ATOM 1027 C CA . ASP A 1 136 ? 10.420 8.088 -0.155 1.00 97.06 136 ASP A CA 1
ATOM 1028 C C . ASP A 1 136 ? 10.388 8.908 -1.448 1.00 97.06 136 ASP A C 1
ATOM 1030 O O . ASP A 1 136 ? 11.044 9.946 -1.578 1.00 97.06 136 ASP A O 1
ATOM 1034 N N . TYR A 1 137 ? 9.616 8.437 -2.417 1.00 98.31 137 TYR A N 1
ATOM 1035 C CA . TYR A 1 137 ? 9.541 8.985 -3.763 1.00 98.31 137 TYR A CA 1
ATOM 1036 C C . TYR A 1 137 ? 8.149 9.537 -4.079 1.00 98.31 137 TYR A C 1
ATOM 1038 O O . TYR A 1 137 ? 7.214 9.505 -3.271 1.00 98.31 137 TYR A O 1
ATOM 1046 N N . VAL A 1 138 ? 8.018 10.068 -5.290 1.00 98.19 138 VAL A N 1
ATOM 1047 C CA . VAL A 1 138 ? 6.743 10.438 -5.904 1.00 98.19 138 VAL A CA 1
ATOM 1048 C C . VAL A 1 138 ? 6.717 9.927 -7.335 1.00 98.19 138 VAL A C 1
ATOM 1050 O O . VAL A 1 138 ? 7.773 9.803 -7.954 1.00 98.19 138 VAL A O 1
ATOM 1053 N N . ILE A 1 139 ? 5.531 9.698 -7.890 1.00 98.56 139 ILE A N 1
ATOM 1054 C CA . ILE A 1 139 ? 5.384 9.489 -9.331 1.00 98.56 139 ILE A CA 1
ATOM 1055 C C . ILE A 1 139 ? 5.794 10.776 -10.053 1.00 98.56 139 ILE A C 1
ATOM 1057 O O . ILE A 1 139 ? 5.134 11.805 -9.933 1.00 98.56 139 ILE A O 1
ATOM 1061 N N . GLN A 1 140 ? 6.902 10.722 -10.785 1.00 98.38 140 GLN A N 1
ATOM 1062 C CA . GLN A 1 140 ? 7.505 11.854 -11.491 1.00 98.38 140 GLN A CA 1
ATOM 1063 C C . GLN A 1 140 ? 6.886 12.047 -12.875 1.00 98.38 140 GLN A C 1
ATOM 1065 O O . GLN A 1 140 ? 6.660 13.171 -13.316 1.00 98.38 140 GLN A O 1
ATOM 1070 N N . SER A 1 141 ? 6.608 10.945 -13.568 1.00 98.38 141 SER A N 1
ATOM 1071 C CA . SER A 1 141 ? 6.028 10.952 -14.906 1.00 98.38 141 SER A CA 1
ATOM 1072 C C . SER A 1 141 ? 5.331 9.626 -15.198 1.00 98.38 141 SER A C 1
ATOM 1074 O O . SER A 1 141 ? 5.556 8.620 -14.518 1.00 98.38 141 SER A O 1
ATOM 1076 N N . LYS A 1 142 ? 4.459 9.634 -16.209 1.00 98.50 142 LYS A N 1
ATOM 1077 C CA . LYS A 1 142 ? 3.700 8.464 -16.649 1.00 98.50 142 LYS A CA 1
ATOM 1078 C C . LYS A 1 142 ? 3.756 8.351 -18.165 1.00 98.50 142 LYS A C 1
ATOM 1080 O O . LYS A 1 142 ? 3.523 9.337 -18.860 1.00 98.50 142 LYS A O 1
ATOM 1085 N N . ASN A 1 143 ? 3.996 7.148 -18.670 1.00 98.06 143 ASN A N 1
ATOM 1086 C CA . ASN A 1 143 ? 4.050 6.870 -20.101 1.00 98.06 143 ASN A CA 1
ATOM 1087 C C . ASN A 1 143 ? 3.415 5.499 -20.402 1.00 98.06 143 ASN A C 1
ATOM 1089 O O . ASN A 1 143 ? 3.908 4.488 -19.894 1.00 98.06 143 ASN A O 1
ATOM 1093 N N . PRO A 1 144 ? 2.329 5.426 -21.194 1.00 97.38 144 PRO A N 1
ATOM 1094 C CA . PRO A 1 144 ? 1.637 4.163 -21.431 1.00 97.38 144 PRO A CA 1
ATOM 1095 C C . PRO A 1 144 ? 2.495 3.131 -22.170 1.00 97.38 144 PRO A C 1
ATOM 1097 O O . PRO A 1 144 ? 2.241 1.949 -21.987 1.00 97.38 144 PRO A O 1
ATOM 1100 N N . LEU A 1 145 ? 3.506 3.547 -22.948 1.00 97.38 145 LEU A N 1
ATOM 1101 C CA . LEU A 1 145 ? 4.403 2.664 -23.706 1.00 97.38 145 LEU A CA 1
ATOM 1102 C C . LEU A 1 145 ? 5.828 3.233 -23.758 1.00 97.38 145 LEU A C 1
ATOM 1104 O O . LEU A 1 145 ? 6.028 4.379 -24.161 1.00 97.38 145 LEU A O 1
ATOM 1108 N N . GLN A 1 146 ? 6.827 2.431 -23.388 1.00 95.94 146 GLN A N 1
ATOM 1109 C CA . GLN A 1 146 ? 8.231 2.843 -23.364 1.00 95.94 146 GLN A CA 1
ATOM 1110 C C . GLN A 1 146 ? 9.164 1.739 -23.865 1.00 95.94 146 GLN A C 1
ATOM 1112 O O . GLN A 1 146 ? 8.962 0.560 -23.594 1.00 95.94 146 GLN A O 1
ATOM 1117 N N . ASN A 1 147 ? 10.222 2.140 -24.569 1.00 95.50 147 ASN A N 1
ATOM 1118 C CA . ASN A 1 147 ? 11.315 1.247 -24.939 1.00 95.50 147 ASN A CA 1
ATOM 1119 C C . ASN A 1 147 ? 12.439 1.371 -23.909 1.00 95.50 147 ASN A C 1
ATOM 1121 O O . ASN A 1 147 ? 12.836 2.483 -23.552 1.00 95.50 147 ASN A O 1
ATOM 1125 N N . TYR A 1 148 ? 12.973 0.236 -23.475 1.00 93.44 148 TYR A N 1
ATOM 1126 C CA . TYR A 1 148 ? 14.097 0.147 -22.554 1.00 93.44 148 TYR A CA 1
ATOM 1127 C C . TYR A 1 148 ? 15.263 -0.531 -23.251 1.00 93.44 148 TYR A C 1
ATOM 1129 O O . TYR A 1 148 ? 15.190 -1.706 -23.597 1.00 93.44 148 TYR A O 1
ATOM 1137 N N . ARG A 1 149 ? 16.359 0.205 -23.426 1.00 92.38 149 ARG A N 1
ATOM 1138 C CA . ARG A 1 149 ? 17.595 -0.329 -23.989 1.00 92.38 149 ARG A CA 1
ATOM 1139 C C . ARG A 1 149 ? 18.777 0.084 -23.134 1.00 92.38 149 ARG A C 1
ATOM 1141 O O . ARG A 1 149 ? 18.910 1.262 -22.803 1.00 92.38 149 ARG A O 1
ATOM 1148 N N . TRP A 1 150 ? 19.643 -0.873 -22.828 1.00 89.81 150 TRP A N 1
ATOM 1149 C CA . TRP A 1 150 ? 20.903 -0.617 -22.149 1.00 89.81 150 TRP A CA 1
ATOM 1150 C C . TRP A 1 150 ? 21.998 -1.577 -22.612 1.00 89.81 150 TRP A C 1
ATOM 1152 O O . TRP A 1 150 ? 21.767 -2.775 -22.783 1.00 89.81 150 TRP A O 1
ATOM 1162 N N . GLU A 1 151 ? 23.205 -1.037 -22.780 1.00 91.88 151 GLU A N 1
ATOM 1163 C CA . GLU A 1 151 ? 24.400 -1.780 -23.174 1.00 91.88 151 GLU A CA 1
ATOM 1164 C C . GLU A 1 151 ? 25.523 -1.547 -22.152 1.00 91.88 151 GLU A C 1
ATOM 1166 O O . GLU A 1 151 ? 25.998 -0.428 -21.971 1.00 91.88 151 GLU A O 1
ATOM 1171 N N . TYR A 1 152 ? 25.960 -2.617 -21.487 1.00 86.88 152 TYR A N 1
ATOM 1172 C CA . TYR A 1 152 ? 27.104 -2.646 -20.570 1.00 86.88 152 TYR A CA 1
ATOM 1173 C C . TYR A 1 152 ? 28.441 -2.911 -21.291 1.00 86.88 152 TYR A C 1
ATOM 1175 O O . TYR A 1 152 ? 29.503 -2.808 -20.681 1.00 86.88 152 TYR A O 1
ATOM 1183 N N . GLY A 1 153 ? 28.400 -3.251 -22.581 1.00 89.38 153 GLY A N 1
ATOM 1184 C CA . GLY A 1 153 ? 29.566 -3.510 -23.429 1.00 89.38 153 GLY A CA 1
ATOM 1185 C C . GLY A 1 153 ? 29.246 -4.490 -24.563 1.00 89.38 153 GLY A C 1
ATOM 1186 O O . GLY A 1 153 ? 28.167 -5.089 -24.557 1.00 89.38 153 GLY A O 1
ATOM 1187 N N . PRO A 1 154 ? 30.154 -4.680 -25.540 1.00 90.00 154 PRO A N 1
ATOM 1188 C CA . PRO A 1 154 ? 29.954 -5.646 -26.620 1.00 90.00 154 PRO A CA 1
ATOM 1189 C C . PRO A 1 154 ? 29.673 -7.051 -26.069 1.00 90.00 154 PRO A C 1
ATOM 1191 O O . PRO A 1 154 ? 30.407 -7.525 -25.207 1.00 90.00 154 PRO A O 1
ATOM 1194 N N . GLU A 1 155 ? 28.598 -7.686 -26.550 1.00 87.38 155 GLU A N 1
ATOM 1195 C CA . GLU A 1 155 ? 28.182 -9.059 -26.191 1.00 87.38 155 GLU A CA 1
ATOM 1196 C C . GLU A 1 155 ? 27.960 -9.322 -24.686 1.00 87.38 155 GLU A C 1
ATOM 1198 O O . GLU A 1 155 ? 27.885 -10.473 -24.255 1.00 87.38 155 GLU A O 1
ATOM 1203 N N . HIS A 1 156 ? 27.819 -8.277 -23.864 1.00 90.00 156 HIS A N 1
ATOM 1204 C CA . HIS A 1 156 ? 27.607 -8.453 -22.430 1.00 90.00 156 HIS A CA 1
ATOM 1205 C C . HIS A 1 156 ? 26.237 -9.115 -22.156 1.00 90.00 156 HIS A C 1
ATOM 1207 O O . HIS A 1 156 ? 25.225 -8.648 -22.686 1.00 90.00 156 HIS A O 1
ATOM 1213 N N . PRO A 1 157 ? 26.161 -10.169 -21.316 1.00 87.69 157 PRO A N 1
ATOM 1214 C CA . PRO A 1 157 ? 24.945 -10.975 -21.142 1.00 87.69 157 PRO A CA 1
ATOM 1215 C C . PRO A 1 157 ? 23.771 -10.206 -20.524 1.00 87.69 157 PRO A C 1
ATOM 1217 O O . PRO A 1 157 ? 22.622 -10.574 -20.738 1.00 87.69 157 PRO A O 1
ATOM 1220 N N . ASP A 1 158 ? 24.058 -9.130 -19.788 1.00 88.75 158 ASP A N 1
ATOM 1221 C CA . ASP A 1 158 ? 23.038 -8.264 -19.180 1.00 88.75 158 ASP A CA 1
ATOM 1222 C C . ASP A 1 158 ? 22.593 -7.107 -20.093 1.00 88.75 158 ASP A C 1
ATOM 1224 O O . ASP A 1 158 ? 21.831 -6.240 -19.671 1.00 88.75 158 ASP A O 1
ATOM 1228 N N . ASN A 1 159 ? 23.079 -7.045 -21.339 1.00 89.12 159 ASN A N 1
ATOM 1229 C CA . ASN A 1 159 ? 22.533 -6.108 -22.318 1.00 89.12 159 ASN A CA 1
ATOM 1230 C C . ASN A 1 159 ? 21.064 -6.440 -22.585 1.00 89.12 159 ASN A C 1
ATOM 1232 O O . ASN A 1 159 ? 20.703 -7.606 -22.749 1.00 89.12 159 ASN A O 1
ATOM 1236 N N . TYR A 1 160 ? 20.225 -5.415 -22.706 1.00 90.44 160 TYR A N 1
ATOM 1237 C CA . TYR A 1 160 ? 18.817 -5.604 -23.038 1.00 90.44 160 TYR A CA 1
ATOM 1238 C C . TYR A 1 160 ? 18.309 -4.524 -23.994 1.00 90.44 160 TYR A C 1
ATOM 1240 O O . TYR A 1 160 ? 18.763 -3.382 -23.974 1.00 90.44 160 TYR A O 1
ATOM 1248 N N . ASP A 1 161 ? 17.343 -4.905 -24.829 1.00 94.19 161 ASP A N 1
ATOM 1249 C CA . ASP A 1 161 ? 16.578 -4.030 -25.723 1.00 94.19 161 ASP A CA 1
ATOM 1250 C C . ASP A 1 161 ? 15.135 -4.554 -25.754 1.00 94.19 161 ASP A C 1
ATOM 1252 O O . ASP A 1 161 ? 14.799 -5.482 -26.493 1.00 94.19 161 ASP A O 1
ATOM 1256 N N . ILE A 1 162 ? 14.308 -4.027 -24.853 1.00 93.31 162 ILE A N 1
ATOM 1257 C CA . ILE A 1 162 ? 12.912 -4.410 -24.659 1.00 93.31 162 ILE A CA 1
ATOM 1258 C C . ILE A 1 162 ? 12.038 -3.280 -25.190 1.00 93.31 162 ILE A C 1
ATOM 1260 O O . ILE A 1 162 ? 12.146 -2.131 -24.757 1.00 93.31 162 ILE A O 1
ATOM 1264 N N . LYS A 1 163 ? 11.153 -3.613 -26.127 1.00 94.75 163 LYS A N 1
ATOM 1265 C CA . LYS A 1 163 ? 10.259 -2.651 -26.770 1.00 94.75 163 LYS A CA 1
ATOM 1266 C C . LYS A 1 163 ? 8.849 -2.741 -26.218 1.00 94.75 163 LYS A C 1
ATOM 1268 O O . LYS A 1 163 ? 8.447 -3.792 -25.722 1.00 94.75 163 LYS A O 1
ATOM 1273 N N . ASP A 1 164 ? 8.125 -1.634 -26.341 1.00 95.94 164 ASP A N 1
ATOM 1274 C CA . ASP A 1 164 ? 6.691 -1.548 -26.072 1.00 95.94 164 ASP A CA 1
ATOM 1275 C C . ASP A 1 164 ? 6.311 -1.999 -24.650 1.00 95.94 164 ASP A C 1
ATOM 1277 O O . ASP A 1 164 ? 5.289 -2.646 -24.426 1.00 95.94 164 ASP A O 1
ATOM 1281 N N . VAL A 1 165 ? 7.146 -1.654 -23.664 1.00 97.81 165 VAL A N 1
ATOM 1282 C CA . VAL A 1 165 ? 6.879 -1.941 -22.252 1.00 97.81 165 VAL A CA 1
ATOM 1283 C C . VAL A 1 165 ? 5.724 -1.058 -21.785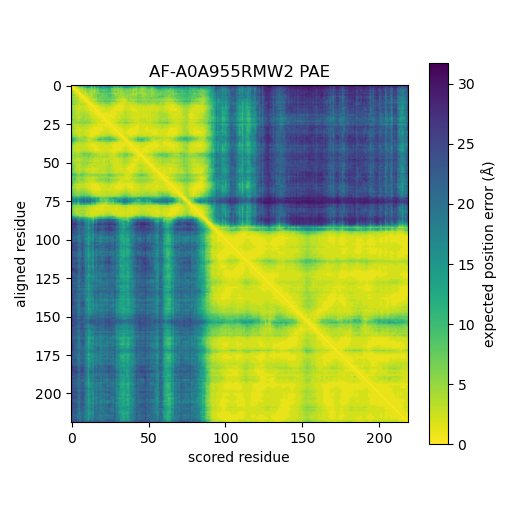 1.00 97.81 165 VAL A C 1
ATOM 1285 O O . VAL A 1 165 ? 5.828 0.167 -21.904 1.00 97.81 165 VAL A O 1
ATOM 1288 N N . PRO A 1 166 ? 4.616 -1.630 -21.288 1.00 98.25 166 PRO A N 1
ATOM 1289 C CA . PRO A 1 166 ? 3.421 -0.855 -21.007 1.00 98.25 166 PRO A CA 1
ATOM 1290 C C . PRO A 1 166 ? 3.394 -0.283 -19.578 1.00 98.25 166 PRO A C 1
ATOM 1292 O O . PRO A 1 166 ? 4.021 -0.813 -18.660 1.00 98.25 166 PRO A O 1
ATOM 1295 N N . TRP A 1 167 ? 2.578 0.757 -19.381 1.00 98.62 167 TRP A N 1
ATOM 1296 C CA . TRP A 1 167 ? 2.155 1.271 -18.065 1.00 98.62 167 TRP A CA 1
ATOM 1297 C C . TRP A 1 167 ? 3.293 1.782 -17.169 1.00 98.62 167 TRP A C 1
ATOM 1299 O O . TRP A 1 167 ? 3.381 1.448 -15.990 1.00 98.62 167 TRP A O 1
ATOM 1309 N N . ASN A 1 168 ? 4.172 2.614 -17.721 1.00 98.56 168 ASN A N 1
ATOM 1310 C CA . ASN A 1 168 ? 5.383 3.067 -17.042 1.00 98.56 168 ASN A CA 1
ATOM 1311 C C . ASN A 1 168 ? 5.098 4.255 -16.125 1.00 98.56 168 ASN A C 1
ATOM 1313 O O . ASN A 1 168 ? 4.561 5.275 -16.563 1.00 98.56 168 ASN A O 1
ATOM 1317 N N . MET A 1 169 ? 5.511 4.140 -14.868 1.00 98.69 169 MET A N 1
ATOM 1318 C CA . MET A 1 169 ? 5.372 5.159 -13.832 1.00 98.69 169 MET A CA 1
ATOM 1319 C C . MET A 1 169 ? 6.750 5.413 -13.216 1.00 98.69 169 MET A C 1
ATOM 1321 O O . MET A 1 169 ? 7.278 4.582 -12.477 1.00 98.69 169 MET A O 1
ATOM 1325 N N . GLN A 1 170 ? 7.370 6.540 -13.561 1.00 98.56 170 GLN A N 1
ATOM 1326 C CA . GLN A 1 170 ? 8.707 6.894 -13.083 1.00 98.56 170 GLN A CA 1
ATOM 1327 C C . GLN A 1 170 ? 8.638 7.331 -11.625 1.00 98.56 170 GLN A C 1
ATOM 1329 O O . GLN A 1 170 ? 7.812 8.181 -11.302 1.00 98.56 170 GLN A O 1
ATOM 1334 N N . PHE A 1 171 ? 9.520 6.826 -10.763 1.00 98.31 171 PHE A N 1
ATOM 1335 C CA . PHE A 1 171 ? 9.586 7.276 -9.364 1.00 98.31 171 PHE A CA 1
ATOM 1336 C C . PHE A 1 171 ? 10.952 7.848 -8.970 1.00 98.31 171 PHE A C 1
ATOM 1338 O O . PHE A 1 171 ? 11.031 8.680 -8.066 1.00 98.31 171 PHE A O 1
ATOM 1345 N N . ASN A 1 172 ? 12.029 7.444 -9.650 1.00 97.31 172 ASN A N 1
ATOM 1346 C CA . ASN A 1 172 ? 13.373 7.925 -9.344 1.00 97.31 172 ASN A CA 1
ATOM 1347 C C . ASN A 1 172 ? 14.317 7.771 -10.542 1.00 97.31 172 ASN A C 1
ATOM 1349 O O . ASN A 1 172 ? 14.754 6.662 -10.818 1.00 97.31 172 ASN A O 1
ATOM 1353 N N . GLY A 1 173 ? 14.685 8.852 -11.236 1.00 93.38 173 GLY A N 1
ATOM 1354 C CA . GLY A 1 173 ? 15.731 8.805 -12.269 1.00 93.38 173 GLY A CA 1
ATOM 1355 C C . GLY A 1 173 ? 15.483 7.692 -13.308 1.00 93.38 173 GLY A C 1
ATOM 1356 O O . GLY A 1 173 ? 14.491 7.772 -14.028 1.00 93.38 173 GLY A O 1
ATOM 1357 N N . PRO A 1 174 ? 16.331 6.650 -13.405 1.00 93.25 174 PRO A N 1
ATOM 1358 C CA . PRO A 1 174 ? 16.133 5.541 -14.344 1.00 93.25 174 PRO A CA 1
ATOM 1359 C C . PRO A 1 174 ? 15.124 4.468 -13.879 1.00 93.25 174 PRO A C 1
ATOM 1361 O O . PRO A 1 174 ? 14.910 3.503 -14.608 1.00 93.25 174 PRO A O 1
ATOM 1364 N N . TYR A 1 175 ? 14.523 4.593 -12.692 1.00 97.62 175 TYR A N 1
ATOM 1365 C CA . TYR A 1 175 ? 13.679 3.568 -12.073 1.00 97.62 175 TYR A CA 1
ATOM 1366 C C . TYR A 1 175 ? 12.179 3.838 -12.249 1.00 97.62 175 TYR A C 1
ATOM 1368 O O . TYR A 1 175 ? 11.676 4.944 -12.005 1.00 97.62 175 TYR A O 1
ATOM 1376 N N . PHE A 1 176 ? 11.462 2.783 -12.636 1.00 98.50 176 PHE A N 1
ATOM 1377 C CA . PHE A 1 176 ? 10.038 2.809 -12.952 1.00 98.50 176 PHE A CA 1
ATOM 1378 C C . PHE A 1 176 ? 9.311 1.646 -12.278 1.00 98.50 176 PHE A C 1
ATOM 1380 O O . PHE A 1 176 ? 9.886 0.573 -12.100 1.00 98.50 176 PHE A O 1
ATOM 1387 N N . LEU A 1 177 ? 8.033 1.846 -11.961 1.00 98.69 177 LEU A N 1
ATOM 1388 C CA . LEU A 1 177 ? 7.066 0.754 -11.902 1.00 98.69 177 LEU A CA 1
ATOM 1389 C C . LEU A 1 177 ? 6.507 0.563 -13.318 1.00 98.69 177 LEU A C 1
ATOM 1391 O O . LEU A 1 177 ? 6.160 1.559 -13.957 1.00 98.69 177 LEU A O 1
ATOM 1395 N N . HIS A 1 178 ? 6.43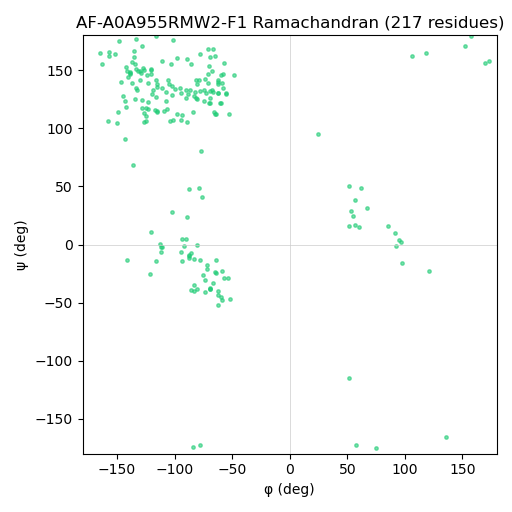0 -0.665 -13.828 1.00 98.69 178 HIS A N 1
ATOM 1396 C CA . HIS A 1 178 ? 5.861 -0.917 -15.159 1.00 98.69 178 HIS A CA 1
ATOM 1397 C C . HIS A 1 178 ? 5.352 -2.352 -15.327 1.00 98.69 178 HIS A C 1
ATOM 1399 O O . HIS A 1 178 ? 5.687 -3.256 -14.555 1.00 98.69 178 HIS A O 1
ATOM 1405 N N . GLY A 1 179 ? 4.562 -2.574 -16.379 1.00 98.31 179 GLY A N 1
ATOM 1406 C CA . GLY A 1 179 ? 4.148 -3.911 -16.789 1.00 98.31 179 GLY A CA 1
ATOM 1407 C C . GLY A 1 179 ? 5.327 -4.700 -17.356 1.00 98.31 179 GLY A C 1
ATOM 1408 O O . GLY A 1 179 ? 6.063 -4.189 -18.197 1.00 98.31 179 GLY A O 1
ATOM 1409 N N . ALA A 1 180 ? 5.522 -5.941 -16.921 1.00 97.88 180 ALA A N 1
ATOM 1410 C CA . ALA A 1 180 ? 6.544 -6.837 -17.455 1.00 97.88 180 ALA A CA 1
ATOM 1411 C C . ALA A 1 180 ? 5.884 -8.040 -18.135 1.00 97.88 180 ALA A C 1
ATOM 1413 O O . ALA A 1 180 ? 5.238 -8.855 -17.483 1.00 97.88 180 ALA A O 1
ATOM 1414 N N . PHE A 1 181 ? 6.040 -8.148 -19.458 1.00 96.19 181 PHE A N 1
ATOM 1415 C CA . PHE A 1 181 ? 5.490 -9.258 -20.250 1.00 96.19 181 PHE A CA 1
ATOM 1416 C C . PHE A 1 181 ? 6.480 -10.413 -20.458 1.00 96.19 181 PHE A C 1
ATOM 1418 O O . PHE A 1 181 ? 6.091 -11.489 -20.903 1.00 96.19 181 PHE A O 1
ATOM 1425 N N . TRP A 1 182 ? 7.767 -10.193 -20.180 1.00 94.44 182 TRP A N 1
ATOM 1426 C CA . TRP A 1 182 ? 8.846 -11.144 -20.474 1.00 94.44 182 TRP A CA 1
ATOM 1427 C C . TRP A 1 182 ? 9.065 -12.198 -19.380 1.00 94.44 182 TRP A C 1
ATOM 1429 O O . TRP A 1 182 ? 9.842 -13.127 -19.584 1.00 94.44 182 TRP A O 1
ATOM 1439 N N . HIS A 1 183 ? 8.400 -12.081 -18.228 1.00 95.06 183 HIS A N 1
ATOM 1440 C CA . HIS A 1 183 ? 8.389 -13.115 -17.192 1.00 95.06 183 HIS A CA 1
ATOM 1441 C C . HIS A 1 183 ? 7.102 -13.069 -16.364 1.00 95.06 183 HIS A C 1
ATOM 1443 O O . HIS A 1 183 ? 6.419 -12.052 -16.324 1.00 95.06 183 HIS A O 1
ATOM 1449 N N . ASN A 1 184 ? 6.838 -14.150 -15.623 1.00 95.38 184 ASN A N 1
ATOM 1450 C CA . ASN A 1 184 ? 5.722 -14.248 -14.673 1.00 95.38 184 ASN A CA 1
ATOM 1451 C C . ASN A 1 184 ? 6.173 -14.533 -13.224 1.00 95.38 184 ASN A C 1
ATOM 1453 O O . ASN A 1 184 ? 5.342 -14.823 -12.372 1.00 95.38 184 ASN A O 1
ATOM 1457 N N . ASN A 1 185 ? 7.478 -14.443 -12.929 1.00 95.81 185 ASN A N 1
ATOM 1458 C CA . ASN A 1 185 ? 8.082 -14.760 -11.621 1.00 95.81 185 ASN A CA 1
ATOM 1459 C C . ASN A 1 185 ? 7.854 -13.676 -10.538 1.00 95.81 185 ASN A C 1
ATOM 1461 O O . ASN A 1 185 ? 8.775 -13.338 -9.794 1.00 95.81 185 ASN A O 1
ATOM 1465 N N . PHE A 1 186 ? 6.652 -13.097 -10.471 1.00 97.62 186 PHE A N 1
ATOM 1466 C CA . PHE A 1 186 ? 6.297 -12.100 -9.456 1.00 97.62 186 PHE A CA 1
ATOM 1467 C C . PHE A 1 186 ? 6.376 -12.715 -8.051 1.00 97.62 186 PHE A C 1
ATOM 1469 O O . PHE A 1 186 ? 5.967 -13.857 -7.851 1.00 97.62 186 PHE A O 1
ATOM 1476 N N . GLY A 1 187 ? 6.928 -11.971 -7.093 1.00 96.75 187 GLY A N 1
ATOM 1477 C CA . GLY A 1 187 ? 7.317 -12.471 -5.769 1.00 96.75 187 GLY A CA 1
ATOM 1478 C C . GLY A 1 187 ? 8.805 -12.832 -5.666 1.00 96.75 187 GLY A C 1
ATOM 1479 O O . GLY A 1 187 ? 9.261 -13.324 -4.639 1.00 96.75 187 GLY A O 1
ATOM 1480 N N . THR A 1 188 ? 9.591 -12.626 -6.725 1.00 97.25 188 THR A N 1
ATOM 1481 C CA . THR A 1 188 ? 11.047 -12.846 -6.733 1.00 97.25 188 THR A CA 1
ATOM 1482 C C . THR A 1 188 ? 11.746 -11.690 -7.455 1.00 97.25 188 THR A C 1
ATOM 1484 O O . THR A 1 188 ? 11.247 -11.270 -8.500 1.00 97.25 188 THR A O 1
ATOM 1487 N N . PRO A 1 189 ? 12.897 -11.181 -6.970 1.00 98.00 189 PRO A N 1
ATOM 1488 C CA . PRO A 1 189 ? 13.647 -10.139 -7.672 1.00 98.00 189 PRO A CA 1
ATOM 1489 C C . PRO A 1 189 ? 14.137 -10.612 -9.047 1.00 98.00 189 PRO A C 1
ATOM 1491 O O . PRO A 1 189 ? 14.748 -11.674 -9.155 1.00 98.00 189 PRO A O 1
ATOM 1494 N N . MET A 1 190 ? 13.900 -9.820 -10.095 1.00 96.25 190 MET A N 1
ATOM 1495 C CA . MET A 1 190 ? 14.185 -10.207 -11.491 1.00 96.25 190 MET A CA 1
ATOM 1496 C C . MET A 1 190 ? 14.737 -9.067 -12.356 1.00 96.25 190 MET A C 1
ATOM 1498 O O . MET A 1 190 ? 15.192 -9.316 -13.472 1.00 96.25 190 MET A O 1
ATOM 1502 N N . SER A 1 191 ? 14.666 -7.814 -11.903 1.00 95.12 191 SER A N 1
ATOM 1503 C CA . SER A 1 191 ? 14.908 -6.656 -12.769 1.00 95.12 191 SER A CA 1
ATOM 1504 C C . SER A 1 191 ? 16.310 -6.046 -12.601 1.00 95.12 191 SER A C 1
ATOM 1506 O O . SER A 1 191 ? 17.095 -6.435 -11.729 1.00 95.12 191 SER A O 1
ATOM 1508 N N . HIS A 1 192 ? 16.595 -5.036 -13.430 1.00 94.75 192 HIS A N 1
ATOM 1509 C CA . HIS A 1 192 ? 17.764 -4.156 -13.318 1.00 94.75 192 HIS A CA 1
ATOM 1510 C C . HIS A 1 192 ? 17.506 -2.915 -12.434 1.00 94.75 192 HIS A C 1
ATOM 1512 O O . HIS A 1 192 ? 18.151 -1.882 -12.596 1.00 94.75 192 HIS A O 1
ATOM 1518 N N . GLY A 1 193 ? 16.528 -2.998 -11.527 1.00 95.25 193 GLY A N 1
ATOM 1519 C CA . GLY A 1 193 ? 16.197 -1.960 -10.549 1.00 95.25 193 GLY A CA 1
ATOM 1520 C C . GLY A 1 193 ? 14.763 -1.441 -10.642 1.00 95.25 193 GLY A C 1
ATOM 1521 O O . GLY A 1 193 ? 14.236 -0.942 -9.648 1.00 95.25 193 GLY A O 1
ATOM 1522 N N . CYS A 1 194 ? 14.101 -1.583 -11.793 1.00 97.69 194 CYS A N 1
ATOM 1523 C CA . CYS A 1 194 ? 12.670 -1.292 -11.923 1.00 97.69 194 CYS A CA 1
ATOM 1524 C C . CYS A 1 194 ? 11.810 -2.246 -11.078 1.00 97.69 194 CYS A C 1
ATOM 1526 O O . CYS A 1 194 ? 12.250 -3.321 -10.669 1.00 97.69 194 CYS A O 1
ATOM 1528 N N . ILE A 1 195 ? 10.564 -1.864 -10.827 1.00 98.69 195 ILE A N 1
ATOM 1529 C CA . ILE A 1 195 ? 9.580 -2.721 -10.171 1.00 98.69 195 ILE A CA 1
ATOM 1530 C C . ILE A 1 195 ? 8.673 -3.288 -11.260 1.00 98.69 195 ILE A C 1
ATOM 1532 O O . ILE A 1 195 ? 7.847 -2.577 -11.837 1.00 98.69 195 ILE A O 1
ATOM 1536 N N . ASN A 1 196 ? 8.851 -4.573 -11.544 1.00 98.69 196 ASN A N 1
ATOM 1537 C CA . ASN A 1 196 ? 8.080 -5.291 -12.545 1.00 98.69 196 ASN A CA 1
ATOM 1538 C C . ASN A 1 196 ? 6.745 -5.734 -11.942 1.00 98.69 196 ASN A C 1
ATOM 1540 O O . ASN A 1 196 ? 6.705 -6.348 -10.873 1.00 98.69 196 ASN A O 1
ATOM 1544 N N . ILE A 1 197 ? 5.664 -5.457 -12.660 1.00 98.75 197 ILE A N 1
ATOM 1545 C CA . ILE A 1 197 ? 4.287 -5.763 -12.269 1.00 98.75 197 ILE A CA 1
ATOM 1546 C C . ILE A 1 197 ? 3.631 -6.556 -13.409 1.00 98.75 197 ILE A C 1
ATOM 1548 O O . ILE A 1 197 ? 3.982 -6.379 -14.577 1.00 98.75 197 ILE A O 1
ATOM 1552 N N . SER A 1 198 ? 2.677 -7.441 -13.107 1.00 98.44 198 SER A N 1
ATOM 1553 C CA . SER A 1 198 ? 1.888 -8.100 -14.158 1.00 98.44 198 SER A CA 1
ATOM 1554 C C . SER A 1 198 ? 1.141 -7.057 -14.998 1.00 98.44 198 SER A C 1
ATOM 1556 O O . SER A 1 198 ? 0.713 -6.032 -14.472 1.00 98.44 198 SER A O 1
ATOM 1558 N N . ILE A 1 199 ? 0.962 -7.289 -16.305 1.00 98.19 199 ILE A N 1
ATOM 1559 C CA . ILE A 1 199 ? 0.309 -6.300 -17.186 1.00 98.19 199 ILE A CA 1
ATOM 1560 C C . ILE A 1 199 ? -1.055 -5.822 -16.645 1.00 98.19 199 ILE A C 1
ATOM 1562 O O . ILE A 1 199 ? -1.252 -4.606 -16.609 1.00 98.19 199 ILE A O 1
ATOM 1566 N N . PRO A 1 200 ? -1.974 -6.703 -16.189 1.00 98.00 200 PRO A N 1
ATOM 1567 C CA . PRO A 1 200 ? -3.271 -6.257 -15.678 1.00 98.00 200 PRO A CA 1
ATOM 1568 C C . PRO A 1 200 ? -3.145 -5.360 -14.440 1.00 98.00 200 PRO A C 1
ATOM 1570 O O . PRO A 1 200 ? -3.775 -4.309 -14.363 1.00 98.00 200 PRO A O 1
ATOM 1573 N N . ASN A 1 201 ? -2.280 -5.732 -13.493 1.00 98.31 201 ASN A N 1
ATOM 1574 C CA . ASN A 1 201 ? -2.078 -4.956 -12.270 1.00 98.31 201 ASN A CA 1
ATOM 1575 C C . ASN A 1 201 ? -1.377 -3.624 -12.556 1.00 98.31 201 ASN A C 1
ATOM 1577 O O . ASN A 1 201 ? -1.738 -2.603 -11.974 1.00 98.31 201 ASN A O 1
ATOM 1581 N N . ALA A 1 202 ? -0.418 -3.624 -13.487 1.00 98.62 202 ALA A N 1
ATOM 1582 C CA . ALA A 1 202 ? 0.284 -2.429 -13.931 1.00 98.62 202 ALA A CA 1
ATOM 1583 C C . ALA A 1 202 ? -0.678 -1.426 -14.575 1.00 98.62 202 ALA A C 1
ATOM 1585 O O . ALA A 1 202 ? -0.578 -0.236 -14.299 1.00 98.62 202 ALA A O 1
ATOM 1586 N N . GLN A 1 203 ? -1.641 -1.900 -15.372 1.00 98.50 203 GLN A N 1
ATOM 1587 C CA . GLN A 1 203 ? -2.689 -1.049 -15.929 1.00 98.50 203 GLN A CA 1
ATOM 1588 C C . GLN A 1 203 ? -3.544 -0.421 -14.823 1.00 98.50 203 GLN A C 1
ATOM 1590 O O . GLN A 1 203 ? -3.691 0.799 -14.790 1.00 98.50 203 GLN A O 1
ATOM 1595 N N . HIS A 1 204 ? -4.064 -1.232 -13.896 1.00 97.94 204 HIS A N 1
ATOM 1596 C CA . HIS A 1 204 ? -4.935 -0.739 -12.826 1.00 97.94 204 HIS A CA 1
ATOM 1597 C C . HIS A 1 204 ? -4.250 0.323 -11.962 1.00 97.94 204 HIS A C 1
ATOM 1599 O O . HIS A 1 204 ? -4.812 1.394 -11.724 1.00 97.94 204 HIS A O 1
ATOM 1605 N N . ILE A 1 205 ? -3.016 0.058 -11.520 1.00 98.12 205 ILE A N 1
ATOM 1606 C CA . ILE A 1 205 ? -2.282 1.026 -10.705 1.00 98.12 205 ILE A CA 1
ATOM 1607 C C . ILE A 1 205 ? -1.887 2.256 -11.526 1.00 98.12 205 ILE A C 1
ATOM 1609 O O . ILE A 1 205 ? -1.991 3.365 -11.010 1.00 98.12 205 ILE A O 1
ATOM 1613 N N . TYR A 1 206 ? -1.520 2.093 -12.804 1.00 98.62 206 TYR A N 1
ATOM 1614 C CA . TYR A 1 206 ? -1.228 3.209 -13.701 1.00 98.62 206 TYR A CA 1
ATOM 1615 C C . TYR A 1 206 ? -2.436 4.121 -13.857 1.00 98.62 206 TYR A C 1
ATOM 1617 O O . TYR A 1 206 ? -2.285 5.332 -13.788 1.00 98.62 206 TYR A O 1
ATOM 1625 N N . GLU A 1 207 ? -3.634 3.587 -14.059 1.00 98.19 207 GLU A N 1
ATOM 1626 C CA . GLU A 1 207 ? -4.851 4.394 -14.177 1.00 98.19 207 GLU A CA 1
ATOM 1627 C C . GLU A 1 207 ? -5.205 5.091 -12.855 1.00 98.19 207 GLU A C 1
ATOM 1629 O O . GLU A 1 207 ? -5.680 6.227 -12.867 1.00 98.19 207 GLU A O 1
ATOM 1634 N N . TRP A 1 208 ? -4.911 4.451 -11.721 1.00 98.31 208 TRP A N 1
ATOM 1635 C CA . TRP A 1 208 ? -5.239 4.966 -10.395 1.00 98.31 208 TRP A CA 1
ATOM 1636 C C . TRP A 1 208 ? -4.263 6.023 -9.855 1.00 98.31 208 TRP A C 1
ATOM 1638 O O . TRP A 1 208 ? -4.727 6.970 -9.213 1.00 98.31 208 TRP A O 1
ATOM 1648 N N . VAL A 1 209 ? -2.946 5.905 -10.086 1.00 98.19 209 VAL A N 1
ATOM 1649 C CA . VAL A 1 209 ? -1.959 6.888 -9.591 1.00 98.19 209 VAL A CA 1
ATOM 1650 C C . VAL A 1 209 ? -1.906 8.154 -10.448 1.00 98.19 209 VAL A C 1
ATOM 1652 O O . VAL A 1 209 ? -1.936 8.112 -11.682 1.00 98.19 209 VAL A O 1
ATOM 1655 N N . GLY A 1 210 ? -1.744 9.300 -9.798 1.00 98.00 210 GLY A N 1
ATOM 1656 C CA . GLY A 1 210 ? -1.401 10.580 -10.410 1.00 98.00 210 GLY A CA 1
ATOM 1657 C C . GLY A 1 210 ? 0.094 10.895 -10.325 1.00 98.00 210 GLY A C 1
ATOM 1658 O O . GLY A 1 210 ? 0.817 10.366 -9.485 1.00 98.00 210 GLY A O 1
ATOM 1659 N N . VAL A 1 211 ? 0.569 11.805 -11.183 1.00 98.19 211 VAL A N 1
ATOM 1660 C CA . VAL A 1 211 ? 1.884 12.443 -10.985 1.00 98.19 211 VAL A CA 1
ATOM 1661 C C . VAL A 1 211 ? 1.847 13.224 -9.669 1.00 98.19 211 VAL A C 1
ATOM 1663 O O . VAL A 1 211 ? 0.918 13.993 -9.435 1.00 98.19 211 VAL A O 1
ATOM 1666 N N . GLY A 1 212 ? 2.853 13.022 -8.820 1.00 97.44 212 GLY A N 1
ATOM 1667 C CA . GLY A 1 212 ? 2.937 13.583 -7.471 1.00 97.44 212 GLY A CA 1
ATOM 1668 C C . GLY A 1 212 ? 2.478 12.643 -6.352 1.00 97.44 212 GLY A C 1
ATOM 1669 O O . GLY A 1 212 ? 2.843 12.889 -5.199 1.00 97.44 212 GLY A O 1
ATOM 1670 N N . ASP A 1 213 ? 1.759 11.556 -6.663 1.00 98.00 213 ASP A N 1
ATOM 1671 C CA . ASP A 1 213 ? 1.388 10.552 -5.658 1.00 98.00 213 ASP A CA 1
ATOM 1672 C C . ASP A 1 213 ? 2.641 9.905 -5.063 1.00 98.00 213 ASP A C 1
ATOM 1674 O O . ASP A 1 213 ? 3.638 9.674 -5.753 1.00 98.00 213 ASP A O 1
ATOM 1678 N N . LYS A 1 214 ? 2.602 9.639 -3.755 1.00 97.69 214 LYS A N 1
ATOM 1679 C CA . LYS A 1 214 ? 3.749 9.128 -3.000 1.00 97.69 214 LYS A CA 1
ATOM 1680 C C . LYS A 1 214 ? 4.009 7.659 -3.314 1.00 97.69 214 LYS A C 1
ATOM 1682 O O . LYS A 1 214 ? 3.070 6.875 -3.434 1.00 97.69 214 LYS A O 1
ATOM 1687 N N . VAL A 1 215 ? 5.286 7.294 -3.373 1.00 98.31 215 VAL A N 1
ATOM 1688 C CA . VAL A 1 215 ? 5.751 5.907 -3.474 1.00 98.31 215 VAL A CA 1
ATOM 1689 C C . VAL A 1 215 ? 6.782 5.674 -2.382 1.00 98.31 215 VAL A C 1
ATOM 1691 O O . VAL A 1 215 ? 7.830 6.312 -2.383 1.00 98.31 215 VAL A O 1
ATOM 1694 N N . PHE A 1 216 ? 6.492 4.771 -1.459 1.00 97.31 216 PHE A N 1
ATOM 1695 C CA . PHE A 1 216 ? 7.412 4.358 -0.409 1.00 97.31 216 PHE A CA 1
ATOM 1696 C C . PHE A 1 216 ? 8.015 3.017 -0.781 1.00 97.31 216 PHE A C 1
ATOM 1698 O O . PHE A 1 216 ? 7.285 2.087 -1.109 1.00 97.31 216 PHE A O 1
ATOM 1705 N N . ILE A 1 217 ? 9.338 2.919 -0.742 1.00 97.94 217 ILE A N 1
ATOM 1706 C CA . ILE A 1 217 ? 10.060 1.683 -1.034 1.00 97.94 217 ILE A CA 1
ATOM 1707 C C . ILE A 1 217 ? 10.926 1.355 0.172 1.00 97.94 217 ILE A C 1
ATOM 1709 O O . ILE A 1 217 ? 11.763 2.165 0.576 1.00 97.94 217 ILE A O 1
ATOM 1713 N N . HIS A 1 218 ? 10.738 0.175 0.746 1.00 95.25 218 HIS A N 1
ATOM 1714 C CA . HIS A 1 218 ? 11.460 -0.258 1.936 1.00 95.25 218 HIS A CA 1
ATOM 1715 C C . HIS A 1 218 ? 11.684 -1.772 1.939 1.00 95.25 218 HIS A C 1
ATOM 1717 O O . HIS A 1 218 ? 11.233 -2.478 1.042 1.00 95.25 218 HIS A O 1
ATOM 1723 N N . TYR A 1 219 ? 12.423 -2.249 2.939 1.00 89.94 219 TYR A N 1
ATOM 1724 C CA . TYR A 1 219 ? 12.584 -3.671 3.239 1.00 89.94 219 TYR A CA 1
ATOM 1725 C C . TYR A 1 219 ? 11.614 -4.111 4.329 1.00 89.94 219 TYR A C 1
ATOM 1727 O O . TYR A 1 219 ? 11.173 -3.234 5.108 1.00 89.94 219 TYR A O 1
#

Mean predicted aligned error: 11.6 Å

Solvent-accessible surface area (backbone atoms only — not comparable to full-atom values): 11991 Å² total; per-residue (Å²): 136,88,74,81,92,68,64,90,83,65,82,60,56,70,30,71,29,56,31,25,60,83,52,84,82,56,51,25,40,35,38,10,30,30,16,94,17,29,37,37,37,37,20,44,74,89,59,51,77,48,101,41,77,47,61,82,54,63,94,84,48,50,22,5,20,34,48,42,45,41,74,82,81,81,74,83,72,32,24,46,80,47,76,46,85,28,66,67,60,49,75,76,63,88,95,58,56,55,36,37,39,33,33,64,75,70,16,31,37,42,27,36,46,81,43,36,78,76,42,78,49,56,21,12,34,19,24,93,93,29,55,48,78,66,46,84,38,30,27,72,44,76,41,67,63,42,70,49,70,50,76,86,51,91,89,39,87,85,44,47,76,48,71,72,35,33,29,32,34,31,46,52,93,97,27,31,39,24,21,37,88,90,62,82,64,56,52,38,61,74,32,83,23,31,37,34,24,49,53,72,58,17,44,55,50,48,73,68,57,53,74,65,36,38,34,39,32,41,110

pLDDT: mean 90.29, std 10.18, range [47.19, 98.75]

Foldseek 3Di:
DDEDPDDPPQDQDWAWEWWFAQLPPAIWIWIKDAFQAAWIFIAHPVGHGDPDIDGPDDPPDGGIKHWYWADPPPPSRITDIDIDTHDHAAPDDPPAQWAWEAEPVQQWIFTHHNRDGPDIDFKAFADPVQGADFDKWFQADWDQFDWDFDDPDPPDPPGDTRGGWGLWTDTDDVETATEDPPDDPGRYHDDNHYIYDHHVRSVVVSVVDDGGHMYGYYD

Nearest PDB structures (foldseek):
  2hkl-assembly3_C  TM=8.108E-01  e=7.831E-09  Enterococcus faecium
  4xvo-assembly3_C  TM=5.704E-01  e=1.754E-10  Mycolicibacterium smegmatis MC2 155
  4jmx-assembly1_A  TM=5.519E-01  e=4.779E-10  Mycobacterium tuberculosis
  8aho-assembly1_A  TM=5.702E-01  e=3.029E-09  Mycobacterium tuberculosis
  7a1c-assembly1_A  TM=5.432E-01  e=1.172E-09  Mycobacterium tuberculosis H37Rv

Radius of gyration: 25.38 Å; Cα contacts (8 Å, |Δi|>4): 532; chains: 1; bounding box: 67×28×67 Å

Secondary structure (DSSP, 8-state):
----SS-TT--S-EEEEEE-SSSSSS-EEEEEESSSS-EEEEE-TTSPEEEEEEESS-TT--S-EEEEEE-SSS--S--EEEEEEPP---SS-TT-SEEEEEETTTTEEEEEETTEEEEEEE-B-B-TTSPPPPEEEE--EEEEEEEEEE-SSTT-TT-EEEEEEEEEEEEETTEEEEE--S---TTS--BSSSEEE-HHHHHHHHHHPPTT-EEEEE-